Protein AF-A0A484BYY7-F1 (afdb_monomer)

Structure (mmCIF, N/CA/C/O backbone):
data_AF-A0A484BYY7-F1
#
_entry.id   AF-A0A484BYY7-F1
#
loop_
_atom_site.group_PDB
_atom_site.id
_atom_site.type_symbol
_atom_site.label_atom_id
_atom_site.label_alt_id
_atom_site.label_comp_id
_atom_site.label_asym_id
_atom_site.label_entity_id
_atom_site.label_seq_id
_atom_site.pdbx_PDB_ins_code
_atom_site.Cartn_x
_atom_site.Cartn_y
_atom_site.Cartn_z
_atom_site.occupancy
_atom_site.B_iso_or_equiv
_atom_site.auth_seq_id
_atom_site.auth_comp_id
_atom_site.auth_asym_id
_atom_site.auth_atom_id
_atom_site.pdbx_PDB_model_num
ATOM 1 N N . MET A 1 1 ? 16.686 -1.203 -4.852 1.00 58.53 1 MET A N 1
ATOM 2 C CA . MET A 1 1 ? 15.920 -0.619 -5.979 1.00 58.53 1 MET A CA 1
ATOM 3 C C . MET A 1 1 ? 16.381 -1.108 -7.340 1.00 58.53 1 MET A C 1
ATOM 5 O O . MET A 1 1 ? 15.515 -1.381 -8.146 1.00 58.53 1 MET A O 1
ATOM 9 N N . ARG A 1 2 ? 17.691 -1.183 -7.630 1.00 69.12 2 ARG A N 1
ATOM 10 C CA . ARG A 1 2 ? 18.194 -1.734 -8.899 1.00 69.12 2 ARG A CA 1
ATOM 11 C C . ARG A 1 2 ? 18.507 -3.221 -8.747 1.00 69.12 2 ARG A C 1
ATOM 13 O O . ARG A 1 2 ? 19.500 -3.555 -8.101 1.00 69.12 2 ARG A O 1
ATOM 20 N N . LEU A 1 3 ? 17.647 -4.061 -9.307 1.00 75.50 3 LEU A N 1
ATOM 21 C CA . LEU A 1 3 ? 17.801 -5.508 -9.419 1.00 75.50 3 LEU A CA 1
ATOM 22 C C . LEU A 1 3 ? 17.744 -5.896 -10.905 1.00 75.50 3 LEU A C 1
ATOM 24 O O . LEU A 1 3 ? 16.978 -5.272 -11.648 1.00 75.50 3 LEU A O 1
ATOM 28 N N . PRO A 1 4 ? 18.537 -6.887 -11.357 1.00 82.44 4 PRO A N 1
ATOM 29 C CA . PRO A 1 4 ? 18.335 -7.477 -12.678 1.00 82.44 4 PRO A CA 1
ATOM 30 C C . PRO A 1 4 ? 16.925 -8.067 -12.769 1.00 82.44 4 PRO A C 1
ATOM 32 O O . PRO A 1 4 ? 16.327 -8.391 -11.740 1.00 82.44 4 PRO A O 1
ATOM 35 N N . GLU A 1 5 ? 16.396 -8.204 -13.983 1.00 88.88 5 GLU A N 1
ATOM 36 C CA . GLU A 1 5 ? 15.103 -8.859 -14.186 1.00 88.88 5 GLU A CA 1
ATOM 37 C C . GLU A 1 5 ? 15.150 -10.262 -13.574 1.00 88.88 5 GLU A C 1
ATOM 39 O O . GLU A 1 5 ? 15.975 -11.094 -13.948 1.00 88.88 5 GLU A O 1
ATOM 44 N N . THR A 1 6 ? 14.323 -10.478 -12.557 1.00 92.25 6 THR A N 1
ATOM 45 C CA . THR A 1 6 ? 14.285 -11.710 -11.769 1.00 92.25 6 THR A CA 1
ATOM 46 C C . THR A 1 6 ? 12.837 -11.997 -11.409 1.00 92.25 6 THR A C 1
ATOM 48 O O . THR A 1 6 ? 12.036 -11.071 -11.245 1.00 92.25 6 THR A O 1
ATOM 51 N N . ARG A 1 7 ? 12.507 -13.280 -11.270 1.00 94.69 7 ARG A N 1
ATOM 52 C CA . ARG A 1 7 ? 11.180 -13.742 -10.866 1.00 94.69 7 ARG A CA 1
ATOM 53 C C . ARG A 1 7 ? 11.241 -14.485 -9.536 1.00 94.69 7 ARG A C 1
ATOM 55 O O . ARG A 1 7 ? 12.286 -15.038 -9.192 1.00 94.69 7 ARG A O 1
ATOM 62 N N . THR A 1 8 ? 10.145 -14.471 -8.785 1.00 95.69 8 THR A N 1
ATOM 63 C CA . THR A 1 8 ? 9.980 -15.326 -7.601 1.00 95.69 8 THR A CA 1
ATOM 64 C C . THR A 1 8 ? 9.765 -16.783 -8.005 1.00 95.69 8 THR A C 1
ATOM 66 O O . THR A 1 8 ? 9.601 -17.095 -9.185 1.00 95.69 8 THR A O 1
ATOM 69 N N . GLU A 1 9 ? 9.746 -17.682 -7.021 1.00 95.06 9 GLU A N 1
ATOM 70 C CA . GLU A 1 9 ? 9.436 -19.103 -7.233 1.00 95.06 9 GLU A CA 1
ATOM 71 C C . GLU A 1 9 ? 8.035 -19.305 -7.839 1.00 95.06 9 GLU A C 1
ATOM 73 O O . GLU A 1 9 ? 7.848 -20.196 -8.663 1.00 95.06 9 GLU A O 1
ATOM 78 N N . ASP A 1 10 ? 7.092 -18.409 -7.530 1.00 94.88 10 ASP A N 1
ATOM 79 C CA . ASP A 1 10 ? 5.739 -18.378 -8.105 1.00 94.88 10 ASP A CA 1
ATOM 80 C C . ASP A 1 10 ? 5.679 -17.768 -9.523 1.00 94.88 10 ASP A C 1
ATOM 82 O O . ASP A 1 10 ? 4.610 -17.655 -10.119 1.00 94.88 10 ASP A O 1
ATOM 86 N N . GLY A 1 11 ? 6.819 -17.348 -10.083 1.00 95.38 11 GLY A N 1
ATOM 87 C CA . GLY A 1 11 ? 6.922 -16.837 -11.453 1.00 95.38 11 GLY A CA 1
ATOM 88 C C . GLY A 1 11 ? 6.577 -15.356 -11.640 1.00 95.38 11 GLY A C 1
ATOM 89 O O . GLY A 1 11 ? 6.532 -14.896 -12.784 1.00 95.38 11 GLY A O 1
ATOM 90 N N . PHE A 1 12 ? 6.378 -14.598 -10.558 1.00 96.94 12 PHE A N 1
ATOM 91 C CA . PHE A 1 12 ? 6.058 -13.168 -10.606 1.00 96.94 12 PHE A CA 1
ATOM 92 C C . PHE A 1 12 ? 7.306 -12.282 -10.656 1.00 96.94 12 PHE A C 1
ATOM 94 O O . PHE A 1 12 ? 8.347 -12.652 -10.111 1.00 96.94 12 PHE A O 1
ATOM 101 N N . GLU A 1 13 ? 7.206 -11.088 -11.252 1.00 96.94 13 GLU A N 1
ATOM 102 C CA . GLU A 1 13 ? 8.275 -10.081 -11.164 1.00 96.94 13 GLU A CA 1
ATOM 103 C C . GLU A 1 13 ? 8.605 -9.774 -9.701 1.00 96.94 13 GLU A C 1
ATOM 105 O O . GLU A 1 13 ? 7.720 -9.601 -8.860 1.00 96.94 13 GLU A O 1
ATOM 110 N N . PHE A 1 14 ? 9.900 -9.725 -9.393 1.00 95.75 14 PHE A N 1
ATOM 111 C CA . PHE A 1 14 ? 10.380 -9.730 -8.018 1.00 95.75 14 PHE A CA 1
ATOM 112 C C . PHE A 1 14 ? 9.853 -8.569 -7.159 1.00 95.75 14 PHE A C 1
ATOM 114 O O . PHE A 1 14 ? 9.422 -8.808 -6.030 1.00 95.75 14 PHE A O 1
ATOM 121 N N . HIS A 1 15 ? 9.863 -7.318 -7.637 1.00 95.25 15 HIS A N 1
ATOM 122 C CA . HIS A 1 15 ? 9.356 -6.188 -6.848 1.00 95.25 15 HIS A CA 1
ATOM 123 C C . HIS A 1 15 ? 7.839 -6.232 -6.677 1.00 95.25 15 HIS A C 1
ATOM 125 O O . HIS A 1 15 ? 7.355 -5.958 -5.577 1.00 95.25 15 HIS A O 1
ATOM 131 N N . PHE A 1 16 ? 7.097 -6.563 -7.730 1.00 96.69 16 PHE A N 1
ATOM 132 C CA . PHE A 1 16 ? 5.649 -6.721 -7.698 1.00 96.69 16 PHE A CA 1
ATOM 133 C C . PHE A 1 16 ? 5.247 -7.793 -6.682 1.00 96.69 16 PHE A C 1
ATOM 135 O O . PHE A 1 16 ? 4.438 -7.527 -5.793 1.00 96.69 16 PHE A O 1
ATOM 142 N N . ALA A 1 17 ? 5.889 -8.957 -6.727 1.00 97.00 17 ALA A N 1
ATOM 143 C CA . ALA A 1 17 ? 5.633 -10.044 -5.793 1.00 97.00 17 ALA A CA 1
ATOM 144 C C . ALA A 1 17 ? 6.002 -9.673 -4.350 1.00 97.00 17 ALA A C 1
ATOM 146 O O . ALA A 1 17 ? 5.170 -9.755 -3.444 1.00 97.00 17 ALA A O 1
ATOM 147 N N . LEU A 1 18 ? 7.243 -9.223 -4.138 1.00 95.56 18 LEU A N 1
ATOM 148 C CA . LEU A 1 18 ? 7.795 -8.979 -2.807 1.00 95.56 18 LEU A CA 1
ATOM 149 C C . LEU A 1 18 ? 7.130 -7.787 -2.114 1.00 95.56 18 LEU A C 1
ATOM 151 O O . LEU A 1 18 ? 6.755 -7.866 -0.943 1.00 95.56 18 LEU A O 1
ATOM 155 N N . ASN A 1 19 ? 7.007 -6.658 -2.814 1.00 96.00 19 ASN A N 1
ATOM 156 C CA . ASN A 1 19 ? 6.529 -5.425 -2.195 1.00 96.00 19 ASN A CA 1
ATOM 157 C C . ASN A 1 19 ? 5.007 -5.350 -2.154 1.00 96.00 19 ASN A C 1
ATOM 159 O O . ASN A 1 19 ? 4.488 -4.682 -1.267 1.00 96.00 19 ASN A O 1
ATOM 163 N N . TYR A 1 20 ? 4.309 -5.977 -3.102 1.00 98.06 20 TYR A N 1
ATOM 164 C CA . TYR A 1 20 ? 2.869 -5.813 -3.250 1.00 98.06 20 TYR A CA 1
ATOM 165 C C . TYR A 1 20 ? 2.104 -7.128 -3.082 1.00 98.06 20 TYR A C 1
ATOM 167 O O . TYR A 1 20 ? 1.378 -7.261 -2.100 1.00 98.06 20 TYR A O 1
ATOM 175 N N . LEU A 1 21 ? 2.277 -8.107 -3.973 1.00 97.81 21 LEU A N 1
ATOM 176 C CA . LEU A 1 21 ? 1.390 -9.276 -4.039 1.00 97.81 21 LEU A CA 1
ATOM 177 C C . LEU A 1 21 ? 1.437 -10.136 -2.764 1.00 97.81 21 LEU A C 1
ATOM 179 O O . LEU A 1 21 ? 0.401 -10.557 -2.252 1.00 97.81 21 LEU A O 1
ATOM 183 N N . GLY A 1 22 ? 2.626 -10.319 -2.183 1.00 97.75 22 GLY A N 1
ATOM 184 C CA . GLY A 1 22 ? 2.776 -11.006 -0.899 1.00 97.75 22 GLY A CA 1
ATOM 185 C C . GLY A 1 22 ? 2.111 -10.259 0.264 1.00 97.75 22 GLY A C 1
ATOM 186 O O . GLY A 1 22 ? 1.505 -10.881 1.133 1.00 97.75 22 GLY A O 1
ATOM 187 N N . HIS A 1 23 ? 2.161 -8.922 0.264 1.00 97.94 23 HIS A N 1
ATOM 188 C CA . HIS A 1 23 ? 1.514 -8.095 1.290 1.00 97.94 23 HIS A CA 1
ATOM 189 C C . HIS A 1 23 ? -0.008 -8.060 1.121 1.00 97.94 23 HIS A C 1
ATOM 191 O O . HIS A 1 23 ? -0.730 -8.081 2.121 1.00 97.94 23 HIS A O 1
ATOM 197 N N . PHE A 1 24 ? -0.487 -8.046 -0.125 1.00 98.44 24 PHE A N 1
ATOM 198 C CA . PHE A 1 24 ? -1.895 -8.209 -0.465 1.00 98.44 24 PHE A CA 1
ATOM 199 C C . PHE A 1 24 ? -2.427 -9.523 0.113 1.00 98.44 24 PHE A C 1
ATOM 201 O O . PHE A 1 24 ? -3.330 -9.497 0.947 1.00 98.44 24 PHE A O 1
ATOM 208 N N . LEU A 1 25 ? -1.803 -10.656 -0.235 1.00 98.19 25 LEU A N 1
ATOM 209 C CA . LEU A 1 25 ? -2.220 -11.973 0.249 1.00 98.19 25 LEU A CA 1
ATOM 210 C C . LEU A 1 25 ? -2.159 -12.063 1.779 1.00 98.19 25 LEU A C 1
ATOM 212 O O . LEU A 1 25 ? -3.135 -12.470 2.407 1.00 98.19 25 LEU A O 1
ATOM 216 N N . LEU A 1 26 ? -1.049 -11.638 2.392 1.00 98.38 26 LEU A N 1
ATOM 217 C CA . LEU A 1 26 ? -0.893 -11.642 3.849 1.00 98.38 26 LEU A CA 1
ATOM 218 C C . LEU A 1 26 ? -2.003 -10.844 4.545 1.00 98.38 26 LEU A C 1
ATOM 220 O O . LEU A 1 26 ? -2.590 -11.317 5.518 1.00 98.38 26 LEU A O 1
ATOM 224 N N . THR A 1 27 ? -2.300 -9.642 4.050 1.00 98.12 27 THR A N 1
ATOM 225 C CA . THR A 1 27 ? -3.342 -8.787 4.631 1.00 98.12 27 THR A CA 1
ATOM 226 C C . THR A 1 27 ? -4.717 -9.425 4.477 1.00 98.12 27 THR A C 1
ATOM 228 O O . THR A 1 27 ? -5.469 -9.459 5.450 1.00 98.12 27 THR A O 1
ATOM 231 N N . SER A 1 28 ? -5.025 -9.978 3.302 1.00 97.56 28 SER A N 1
ATOM 232 C CA . SER A 1 28 ? -6.291 -10.667 3.038 1.00 97.56 28 SER A CA 1
ATOM 233 C C . SER A 1 28 ? -6.493 -11.869 3.967 1.00 97.56 28 SER A C 1
ATOM 235 O O . SER A 1 28 ? -7.559 -12.001 4.565 1.00 97.56 28 SER A O 1
ATOM 237 N N . LEU A 1 29 ? -5.457 -12.686 4.190 1.00 98.00 29 LEU A N 1
ATOM 238 C CA . LEU A 1 29 ? -5.514 -13.835 5.108 1.00 98.00 29 LEU A CA 1
ATOM 239 C C . LEU A 1 29 ? -5.680 -13.429 6.582 1.00 98.00 29 LEU A C 1
ATOM 241 O O . LEU A 1 29 ? -6.264 -14.167 7.375 1.00 98.00 29 LEU A O 1
ATOM 245 N N . LEU A 1 30 ? -5.172 -12.257 6.972 1.00 98.12 30 LEU A N 1
ATOM 246 C CA . LEU A 1 30 ? -5.284 -11.739 8.340 1.00 98.12 30 LEU A CA 1
ATOM 247 C C . LEU A 1 30 ? -6.545 -10.896 8.570 1.00 98.12 30 LEU A C 1
ATOM 249 O O . LEU A 1 30 ? -6.837 -10.541 9.718 1.00 98.12 30 LEU A O 1
ATOM 253 N N . LEU A 1 31 ? -7.301 -10.581 7.517 1.00 97.19 31 LEU A N 1
ATOM 254 C CA . LEU A 1 31 ? -8.345 -9.564 7.553 1.00 97.19 31 LEU A CA 1
ATOM 255 C C . LEU A 1 31 ? -9.446 -9.883 8.572 1.00 97.19 31 LEU A C 1
ATOM 257 O O . LEU A 1 31 ? -9.820 -9.021 9.366 1.00 97.19 31 LEU A O 1
ATOM 261 N N . ASP A 1 32 ? -9.904 -11.132 8.636 1.00 96.94 32 ASP A N 1
ATOM 262 C CA . ASP A 1 32 ? -10.932 -11.551 9.599 1.00 96.94 32 ASP A CA 1
ATOM 263 C C . ASP A 1 32 ? -10.438 -11.527 11.048 1.00 96.94 32 ASP A C 1
ATOM 265 O O . ASP A 1 32 ? -11.201 -11.283 11.987 1.00 96.94 32 ASP A O 1
ATOM 269 N N . THR A 1 33 ? -9.144 -11.746 11.263 1.00 98.19 33 THR A N 1
ATOM 270 C CA . THR A 1 33 ? -8.530 -11.600 12.586 1.00 98.19 33 THR A CA 1
ATOM 271 C C . THR A 1 33 ? -8.437 -10.128 12.981 1.00 98.19 33 THR A C 1
ATOM 273 O O . THR A 1 33 ? -8.765 -9.784 14.119 1.00 98.19 33 THR A O 1
ATOM 276 N N . LEU A 1 34 ? -8.075 -9.240 12.049 1.00 98.00 34 LEU A N 1
ATOM 277 C CA . LEU A 1 34 ? -8.040 -7.792 12.279 1.00 98.00 34 LEU A CA 1
ATOM 278 C C . LEU A 1 34 ? -9.436 -7.234 12.579 1.00 98.00 34 LEU A C 1
ATOM 280 O O . LEU A 1 34 ? -9.580 -6.477 13.542 1.00 98.00 34 LEU A O 1
ATOM 284 N N . LYS A 1 35 ? -10.458 -7.657 11.822 1.00 97.25 35 LYS A N 1
ATOM 285 C CA . LYS A 1 35 ? -11.868 -7.287 12.032 1.00 97.25 35 LYS A CA 1
ATOM 286 C C . LYS A 1 35 ? -12.370 -7.696 13.417 1.00 97.25 35 LYS A C 1
ATOM 288 O O . LYS A 1 35 ? -12.996 -6.889 14.091 1.00 97.25 35 LYS A O 1
ATOM 293 N N . ARG A 1 36 ? -12.058 -8.921 13.866 1.00 97.31 36 ARG A N 1
ATOM 294 C CA . ARG A 1 36 ? -12.433 -9.423 15.205 1.00 97.31 36 ARG A CA 1
ATOM 295 C C . ARG A 1 36 ? -11.660 -8.760 16.347 1.00 97.31 36 ARG A C 1
ATOM 297 O O . ARG A 1 36 ? -12.176 -8.672 17.457 1.00 97.31 36 ARG A O 1
ATOM 304 N N . SER A 1 37 ? -10.423 -8.338 16.093 1.00 97.06 37 SER A N 1
ATOM 305 C CA . SER A 1 37 ? -9.559 -7.717 17.109 1.00 97.06 37 SER A CA 1
ATOM 306 C C . SER A 1 37 ? -9.864 -6.233 17.315 1.00 97.06 37 SER A C 1
ATOM 308 O O . SER A 1 37 ? -9.691 -5.707 18.421 1.00 97.06 37 SER A O 1
ATOM 310 N N . GLY A 1 38 ? -10.305 -5.561 16.250 1.00 95.69 38 GLY A N 1
ATOM 311 C CA . GLY A 1 38 ? -10.677 -4.157 16.270 1.00 95.69 38 GLY A CA 1
ATOM 312 C C . GLY A 1 38 ? -12.001 -3.943 16.996 1.00 95.69 38 GLY A C 1
ATOM 313 O O . GLY A 1 38 ? -12.889 -4.794 16.997 1.00 95.69 38 GLY A O 1
ATOM 314 N N . ARG A 1 39 ? -12.151 -2.776 17.614 1.00 94.62 39 ARG A N 1
ATOM 315 C CA . ARG A 1 39 ? -13.419 -2.326 18.201 1.00 94.62 39 ARG A CA 1
ATOM 316 C C . ARG A 1 39 ? -13.530 -0.813 18.095 1.00 94.62 39 ARG A C 1
ATOM 318 O O . ARG A 1 39 ? -12.529 -0.138 17.883 1.00 94.62 39 ARG A O 1
ATOM 325 N N . GLN A 1 40 ? -14.734 -0.279 18.271 1.00 85.12 40 GLN A N 1
ATOM 326 C CA . GLN A 1 40 ? -14.948 1.169 18.261 1.00 85.12 40 GLN A CA 1
ATOM 327 C C . GLN A 1 40 ? -14.023 1.869 19.273 1.00 85.12 40 GLN A C 1
ATOM 329 O O . GLN A 1 40 ? -13.891 1.423 20.415 1.00 85.12 40 GLN A O 1
ATOM 334 N N . GLY A 1 41 ? -13.337 2.922 18.823 1.00 89.19 41 GLY A N 1
ATOM 335 C CA . GLY A 1 41 ? -12.321 3.648 19.598 1.00 89.19 41 GLY A CA 1
ATOM 336 C C . GLY A 1 41 ? -10.985 2.916 19.797 1.00 89.19 41 GLY A C 1
ATOM 337 O O . GLY A 1 41 ? -10.122 3.426 20.511 1.00 89.19 41 GLY A O 1
ATOM 338 N N . ARG A 1 42 ? -10.812 1.718 19.220 1.00 94.25 42 ARG A N 1
ATOM 339 C CA . ARG A 1 42 ? -9.542 0.977 19.178 1.00 94.25 42 ARG A CA 1
ATOM 340 C C . ARG A 1 42 ? -9.513 0.026 17.976 1.00 94.25 42 ARG A C 1
ATOM 342 O O . ARG A 1 42 ? -9.588 -1.199 18.130 1.00 94.25 42 ARG A O 1
ATOM 349 N N . CYS A 1 43 ? -9.462 0.610 16.790 1.00 96.12 43 CYS A N 1
ATOM 350 C CA . CYS A 1 43 ? -9.386 -0.060 15.508 1.00 96.12 43 CYS A CA 1
ATOM 351 C C . CYS A 1 43 ? -8.066 -0.820 15.355 1.00 96.12 43 CYS A C 1
ATOM 353 O O . CYS A 1 43 ? -7.002 -0.369 15.788 1.00 96.12 43 CYS A O 1
ATOM 355 N N . SER A 1 44 ? -8.131 -1.963 14.676 1.00 97.88 44 SER A N 1
ATOM 356 C CA . SER A 1 44 ? -6.925 -2.589 14.128 1.00 97.88 44 SER A CA 1
ATOM 357 C C . SER A 1 44 ? -6.404 -1.728 12.973 1.00 97.88 44 SER A C 1
ATOM 359 O O . SER A 1 44 ? -7.195 -1.095 12.277 1.00 97.88 44 SER A O 1
ATOM 361 N N . ARG A 1 45 ? -5.089 -1.696 12.742 1.00 97.56 45 ARG A N 1
ATOM 362 C CA . ARG A 1 45 ? -4.490 -0.828 11.717 1.00 97.56 45 ARG A CA 1
ATOM 363 C C . ARG A 1 45 ? -3.592 -1.621 10.780 1.00 97.56 45 ARG A C 1
ATOM 365 O O . ARG A 1 45 ? -2.659 -2.284 11.228 1.00 97.56 45 ARG A O 1
ATOM 372 N N . VAL A 1 4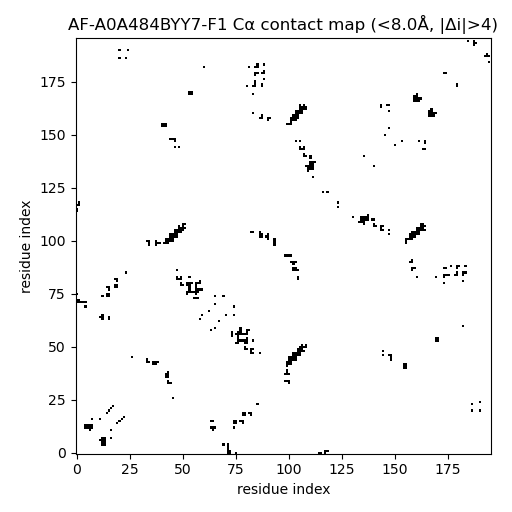6 ? -3.859 -1.517 9.484 1.00 98.25 46 VAL A N 1
ATOM 373 C CA . VAL A 1 46 ? -2.978 -1.966 8.405 1.00 98.25 46 VAL A CA 1
ATOM 3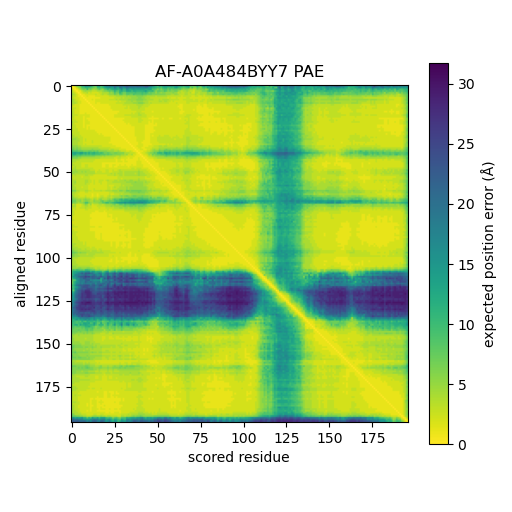74 C C . VAL A 1 46 ? -2.142 -0.769 7.965 1.00 98.25 46 VAL A C 1
ATOM 376 O O . VAL A 1 46 ? -2.675 0.258 7.545 1.00 98.25 46 VAL A O 1
ATOM 379 N N . VAL A 1 47 ? -0.822 -0.891 8.079 1.00 97.69 47 VAL A N 1
ATOM 380 C CA . VAL A 1 47 ? 0.125 0.173 7.731 1.00 97.69 47 VAL A CA 1
ATOM 381 C C . VAL A 1 47 ? 1.039 -0.330 6.621 1.00 97.69 47 VAL A C 1
ATOM 383 O O . VAL A 1 47 ? 1.954 -1.114 6.867 1.00 97.69 47 VAL A O 1
ATOM 386 N N . ASN A 1 48 ? 0.797 0.132 5.396 1.00 97.56 48 ASN A N 1
ATOM 387 C CA . ASN A 1 48 ? 1.550 -0.285 4.218 1.00 97.56 48 ASN A CA 1
ATOM 388 C C . ASN A 1 48 ? 2.727 0.656 3.954 1.00 97.56 48 ASN A C 1
ATOM 390 O O . ASN A 1 48 ? 2.551 1.856 3.748 1.00 97.56 48 ASN A O 1
ATOM 394 N N . MET A 1 49 ? 3.941 0.107 3.907 1.00 94.38 49 MET A N 1
ATOM 395 C CA . MET A 1 49 ? 5.162 0.882 3.664 1.00 94.38 49 MET A CA 1
ATOM 396 C C . MET A 1 49 ? 5.383 1.130 2.163 1.00 94.38 49 MET A C 1
ATOM 398 O O . MET A 1 49 ? 5.969 0.313 1.438 1.00 94.38 49 MET A O 1
ATOM 402 N N . SER A 1 50 ? 4.933 2.293 1.701 1.00 93.19 50 SER A N 1
ATOM 403 C CA . SER A 1 50 ? 5.150 2.796 0.346 1.00 93.19 50 SER A CA 1
ATOM 404 C C . SER A 1 50 ? 6.437 3.648 0.254 1.00 93.19 50 SER A C 1
ATOM 406 O O . SER A 1 50 ? 7.389 3.453 1.012 1.00 93.19 50 SER A O 1
ATOM 408 N N . SER A 1 51 ? 6.533 4.513 -0.755 1.00 90.94 51 SER A N 1
ATOM 409 C CA . SER A 1 51 ? 7.670 5.387 -1.051 1.00 90.94 51 SER A CA 1
ATOM 410 C C . SER A 1 51 ? 7.246 6.475 -2.039 1.00 90.94 51 SER A C 1
ATOM 412 O O . SER A 1 51 ? 6.409 6.223 -2.901 1.00 90.94 51 SER A O 1
ATOM 414 N N . ALA A 1 52 ? 7.903 7.637 -2.023 1.00 89.38 52 ALA A N 1
ATOM 415 C CA . ALA A 1 52 ? 7.738 8.699 -3.020 1.00 89.38 52 ALA A CA 1
ATOM 416 C C . ALA A 1 52 ? 7.956 8.241 -4.478 1.00 89.38 52 ALA A C 1
ATOM 418 O O . ALA A 1 52 ? 7.538 8.917 -5.409 1.00 89.38 52 ALA A O 1
ATOM 419 N N . THR A 1 53 ? 8.563 7.076 -4.704 1.00 89.81 53 THR A N 1
ATOM 420 C CA . THR A 1 53 ? 8.626 6.464 -6.042 1.00 89.81 53 THR A CA 1
ATOM 421 C C . THR A 1 53 ? 7.250 6.144 -6.635 1.00 89.81 53 THR A C 1
ATOM 423 O O . THR A 1 53 ? 7.137 6.112 -7.855 1.00 89.81 53 THR A O 1
ATOM 426 N N . HIS A 1 54 ? 6.199 6.002 -5.815 1.00 95.12 54 HIS A N 1
ATOM 427 C CA . HIS A 1 54 ? 4.833 5.800 -6.306 1.00 95.12 54 HIS A CA 1
ATOM 428 C C . HIS A 1 54 ? 4.328 6.965 -7.177 1.00 95.12 54 HIS A C 1
ATOM 430 O O . HIS A 1 54 ? 3.520 6.731 -8.067 1.00 95.12 54 HIS A O 1
ATOM 436 N N . TYR A 1 55 ? 4.832 8.196 -6.979 1.00 92.81 55 TYR A N 1
ATOM 437 C CA . TYR A 1 55 ? 4.467 9.354 -7.810 1.00 92.81 55 TYR A CA 1
ATOM 438 C C . TYR A 1 55 ? 4.874 9.197 -9.280 1.00 92.81 55 TYR A C 1
ATOM 440 O O . TYR A 1 55 ? 4.275 9.827 -10.142 1.00 92.81 55 TYR A O 1
ATOM 448 N N . ALA A 1 56 ? 5.885 8.372 -9.562 1.00 92.56 56 ALA A N 1
ATOM 449 C CA . ALA A 1 56 ? 6.335 8.049 -10.915 1.00 92.56 56 ALA A CA 1
ATOM 450 C C . ALA A 1 56 ? 5.916 6.632 -11.348 1.00 92.56 56 ALA A C 1
ATOM 452 O O . ALA A 1 56 ? 6.378 6.143 -12.378 1.00 92.56 56 ALA A O 1
ATOM 453 N N . GLY A 1 57 ? 5.110 5.944 -10.534 1.00 93.56 57 GLY A N 1
ATOM 454 C CA . GLY A 1 57 ? 4.625 4.608 -10.839 1.00 93.56 57 GLY A CA 1
ATOM 455 C C . GLY A 1 57 ? 3.558 4.647 -11.923 1.00 93.56 57 GLY A C 1
ATOM 456 O O . GLY A 1 57 ? 2.746 5.565 -11.982 1.00 93.56 57 GLY A O 1
ATOM 457 N N . VAL A 1 58 ? 3.546 3.610 -12.748 1.00 95.25 58 VAL A N 1
ATOM 458 C CA . VAL A 1 58 ? 2.455 3.300 -13.669 1.00 95.25 58 VAL A CA 1
ATOM 459 C C . VAL A 1 58 ? 2.108 1.841 -13.420 1.00 95.25 58 VAL A C 1
ATOM 461 O O . VAL A 1 58 ? 3.015 1.025 -13.280 1.00 95.25 58 VAL A O 1
ATOM 464 N N . VAL A 1 59 ? 0.820 1.527 -13.289 1.00 95.75 59 VAL A N 1
ATOM 465 C CA . VAL A 1 59 ? 0.357 0.140 -13.188 1.00 95.75 59 VAL A CA 1
ATOM 466 C C . VAL A 1 59 ? -0.049 -0.314 -14.579 1.00 95.75 59 VAL A C 1
ATOM 468 O O . VAL A 1 59 ? -1.050 0.145 -15.122 1.00 95.75 59 VAL A O 1
ATOM 471 N N . HIS A 1 60 ? 0.748 -1.200 -15.164 1.00 94.69 60 HIS A N 1
ATOM 472 C CA . HIS A 1 60 ? 0.432 -1.817 -16.445 1.00 94.69 60 HIS A CA 1
ATOM 473 C C . HIS A 1 60 ? -0.476 -3.028 -16.209 1.00 94.69 60 HIS A C 1
ATOM 475 O O . HIS A 1 60 ? 0.019 -4.129 -15.991 1.00 94.69 60 HIS A O 1
ATOM 481 N N . MET A 1 61 ? -1.799 -2.828 -16.220 1.00 95.25 61 MET A N 1
ATOM 482 C CA . MET A 1 61 ? -2.772 -3.894 -15.916 1.00 95.25 61 MET A CA 1
ATOM 483 C C . MET A 1 61 ? -2.640 -5.120 -16.831 1.00 95.25 61 MET A C 1
ATOM 485 O O . MET A 1 61 ? -2.756 -6.251 -16.359 1.00 95.25 61 MET A O 1
ATOM 489 N N . ASP A 1 62 ? -2.281 -4.909 -18.098 1.00 93.19 62 ASP A N 1
ATOM 490 C CA . ASP A 1 62 ? -2.038 -5.987 -19.066 1.00 93.19 62 ASP A CA 1
ATOM 491 C C . ASP A 1 62 ? -0.674 -6.688 -18.893 1.00 93.19 62 ASP A C 1
ATOM 493 O O . ASP A 1 62 ? -0.434 -7.736 -19.491 1.00 93.19 62 ASP A O 1
ATOM 497 N N . ASP A 1 63 ? 0.242 -6.128 -18.092 1.00 93.44 63 ASP A N 1
ATOM 498 C CA . ASP A 1 63 ? 1.593 -6.665 -17.877 1.00 93.44 63 ASP A CA 1
ATOM 499 C C . ASP A 1 63 ? 2.142 -6.317 -16.482 1.00 93.44 63 ASP A C 1
ATOM 501 O O . ASP A 1 63 ? 3.196 -5.693 -16.319 1.00 93.44 63 ASP A O 1
ATOM 505 N N . LEU A 1 64 ? 1.440 -6.762 -15.436 1.00 94.00 64 LEU A N 1
ATOM 506 C CA . LEU A 1 64 ? 1.867 -6.559 -14.044 1.00 94.00 64 LEU A CA 1
ATOM 507 C C . LEU A 1 64 ? 3.243 -7.185 -13.745 1.00 94.00 64 LEU A C 1
ATOM 509 O O . LEU A 1 64 ? 3.942 -6.739 -12.835 1.00 94.00 64 LEU A O 1
ATOM 513 N N . ASN A 1 65 ? 3.661 -8.169 -14.547 1.00 92.81 65 ASN A N 1
ATOM 514 C CA . ASN A 1 65 ? 4.962 -8.831 -14.454 1.00 92.81 65 ASN A CA 1
ATOM 515 C C . ASN A 1 65 ? 6.087 -8.129 -15.233 1.00 92.81 65 ASN A C 1
ATOM 517 O O . ASN A 1 65 ? 7.205 -8.638 -15.252 1.00 92.81 65 ASN A O 1
ATOM 521 N N . SER A 1 66 ? 5.837 -6.967 -15.852 1.00 89.12 66 SER A N 1
ATOM 522 C CA . SER A 1 66 ? 6.851 -6.211 -16.612 1.00 89.12 66 SER A CA 1
ATOM 523 C C . SER A 1 66 ? 7.595 -7.054 -17.663 1.00 89.12 66 SER A C 1
ATOM 525 O O . SER A 1 66 ? 8.793 -6.870 -17.881 1.00 89.12 66 SER A O 1
ATOM 527 N N . SER A 1 67 ? 6.890 -7.986 -18.304 1.00 86.00 67 SER A N 1
ATOM 528 C CA . SER A 1 67 ? 7.439 -8.996 -19.215 1.00 86.00 67 SER A CA 1
ATOM 529 C C . SER A 1 67 ? 7.905 -8.411 -20.550 1.00 86.00 67 SER A C 1
ATOM 531 O O . SER A 1 67 ? 8.758 -9.000 -21.208 1.00 86.00 67 SER A O 1
ATOM 533 N N . ASN A 1 68 ? 7.337 -7.279 -20.978 1.00 81.94 68 ASN A N 1
ATOM 534 C CA . ASN A 1 68 ? 7.647 -6.691 -22.283 1.00 81.94 68 ASN A CA 1
ATOM 535 C C . ASN A 1 68 ? 8.899 -5.802 -22.263 1.00 81.94 68 ASN A C 1
ATOM 537 O O . ASN A 1 68 ? 9.706 -5.837 -23.190 1.00 81.94 68 ASN A O 1
ATOM 541 N N . CYS A 1 69 ? 9.042 -4.958 -21.237 1.00 82.38 69 CYS A N 1
ATOM 542 C CA . CYS A 1 69 ? 10.105 -3.954 -21.130 1.00 82.38 69 CYS A CA 1
ATOM 543 C C . CYS A 1 69 ? 10.465 -3.716 -19.658 1.00 82.38 69 CYS A C 1
ATOM 545 O O . CYS A 1 69 ? 9.987 -2.767 -19.032 1.00 82.38 69 CYS A O 1
ATOM 547 N N . TYR A 1 70 ? 11.328 -4.565 -19.097 1.00 88.06 70 TYR A N 1
ATOM 548 C CA . TYR A 1 70 ? 11.721 -4.436 -17.699 1.00 88.06 70 TYR A CA 1
ATOM 549 C C . TYR A 1 70 ? 12.578 -3.186 -17.451 1.00 88.06 70 TYR A C 1
ATOM 551 O O . TYR A 1 70 ? 13.679 -3.011 -17.979 1.00 88.06 70 TYR A O 1
ATOM 559 N N . SER A 1 71 ? 12.092 -2.333 -16.554 1.00 91.00 71 SER A N 1
ATOM 560 C CA . SER A 1 71 ? 12.865 -1.270 -15.924 1.00 91.00 71 SER A CA 1
ATOM 561 C C . SER A 1 71 ? 12.823 -1.489 -14.426 1.00 91.00 71 SER A C 1
ATOM 563 O O . SER A 1 71 ? 11.774 -1.346 -13.812 1.00 91.00 71 SER A O 1
ATOM 565 N N . SER A 1 72 ? 13.965 -1.774 -13.803 1.00 89.44 72 SER A N 1
ATOM 566 C CA . SER A 1 72 ? 14.001 -2.051 -12.364 1.00 89.44 72 SER A CA 1
ATOM 567 C C . SER A 1 72 ? 13.442 -0.915 -11.500 1.00 89.44 72 SER A C 1
ATOM 569 O O . SER A 1 72 ? 12.860 -1.177 -10.451 1.00 89.44 72 SER A O 1
ATOM 571 N N . LEU A 1 73 ? 13.628 0.345 -11.913 1.00 89.06 73 LEU A N 1
ATOM 572 C CA . LEU A 1 73 ? 13.038 1.481 -11.203 1.00 89.06 73 LEU A CA 1
ATOM 573 C C . LEU A 1 73 ? 11.536 1.596 -11.491 1.00 89.06 73 LEU A C 1
ATOM 575 O O . LEU A 1 73 ? 10.786 1.926 -10.578 1.00 89.06 73 LEU A O 1
ATOM 579 N N . GLY A 1 74 ? 11.114 1.290 -12.722 1.00 92.44 74 GLY A N 1
ATOM 580 C CA . GLY A 1 74 ? 9.705 1.233 -13.116 1.00 92.44 74 GLY A CA 1
ATOM 581 C C . GLY A 1 74 ? 8.938 0.152 -12.357 1.00 92.44 74 GLY A C 1
ATOM 582 O O . GLY A 1 74 ? 7.942 0.465 -11.722 1.00 92.44 74 GLY A O 1
ATOM 583 N N . ALA A 1 75 ? 9.455 -1.077 -12.306 1.00 94.44 75 ALA A N 1
ATOM 584 C CA . ALA A 1 75 ? 8.876 -2.192 -11.555 1.00 94.44 75 ALA A CA 1
ATOM 585 C C . ALA A 1 75 ? 8.775 -1.885 -10.050 1.00 94.44 75 ALA A C 1
ATOM 587 O O . ALA A 1 75 ? 7.737 -2.093 -9.418 1.00 94.44 75 ALA A O 1
ATOM 588 N N . TYR A 1 76 ? 9.823 -1.284 -9.471 1.00 93.81 76 TYR A N 1
ATOM 589 C CA . TYR A 1 76 ? 9.768 -0.811 -8.090 1.00 93.81 76 TYR A CA 1
ATOM 590 C C . TYR A 1 76 ? 8.686 0.265 -7.897 1.00 93.81 76 TYR A C 1
ATOM 592 O O . TYR A 1 76 ? 7.868 0.137 -6.986 1.00 93.81 76 TYR A O 1
ATOM 600 N N . ALA A 1 77 ? 8.638 1.290 -8.755 1.00 94.81 77 ALA A N 1
ATOM 601 C CA . ALA A 1 77 ? 7.638 2.357 -8.692 1.00 94.81 77 ALA A CA 1
ATOM 602 C C . ALA A 1 77 ? 6.202 1.827 -8.873 1.00 94.81 77 ALA A C 1
ATOM 604 O O . ALA A 1 77 ? 5.326 2.200 -8.093 1.00 94.81 77 ALA A O 1
ATOM 605 N N . GLN A 1 78 ? 5.983 0.900 -9.813 1.00 96.94 78 GLN A N 1
ATOM 606 C CA . GLN A 1 78 ? 4.725 0.172 -10.005 1.00 96.94 78 GLN A CA 1
ATOM 607 C C . GLN A 1 78 ? 4.315 -0.541 -8.716 1.00 96.94 78 GLN A C 1
ATOM 609 O O . GLN A 1 78 ? 3.199 -0.348 -8.244 1.00 96.94 78 GLN A O 1
ATOM 614 N N . SER A 1 79 ? 5.227 -1.288 -8.082 1.00 97.38 79 SER A N 1
ATOM 615 C CA . SER A 1 79 ? 4.925 -1.992 -6.827 1.00 97.38 79 SER A CA 1
ATOM 616 C C . SER A 1 79 ? 4.548 -1.039 -5.680 1.00 97.38 79 SER A C 1
ATOM 618 O O . SER A 1 79 ? 3.698 -1.358 -4.847 1.00 97.38 79 SER A O 1
ATOM 620 N N . LYS A 1 80 ? 5.145 0.162 -5.639 1.00 97.31 80 LYS A N 1
ATOM 621 C CA . LYS A 1 80 ? 4.843 1.181 -4.624 1.00 97.31 80 LYS A CA 1
ATOM 622 C C . LYS A 1 80 ? 3.539 1.922 -4.898 1.00 97.31 80 LYS A C 1
ATOM 624 O O . LYS A 1 80 ? 2.847 2.241 -3.934 1.00 97.31 80 LYS A O 1
ATOM 629 N N . LEU A 1 81 ? 3.175 2.136 -6.162 1.00 98.25 81 LEU A N 1
ATOM 630 C CA . LEU A 1 81 ? 1.853 2.637 -6.544 1.00 98.25 81 LEU A CA 1
ATOM 631 C C . LEU A 1 81 ? 0.756 1.600 -6.271 1.00 98.25 81 LEU A C 1
ATOM 633 O O . LEU A 1 81 ? -0.252 1.945 -5.658 1.00 98.25 81 LEU A O 1
ATOM 637 N N . ALA A 1 82 ? 0.987 0.332 -6.618 1.00 98.38 82 ALA A N 1
ATOM 638 C CA . ALA A 1 82 ? 0.068 -0.773 -6.347 1.00 98.38 82 ALA A CA 1
ATOM 639 C C . ALA A 1 82 ? -0.277 -0.886 -4.851 1.00 98.38 82 ALA A C 1
ATOM 641 O O . ALA A 1 82 ? -1.442 -1.042 -4.495 1.00 98.38 82 ALA A O 1
ATOM 642 N N . LEU A 1 83 ? 0.708 -0.704 -3.959 1.00 97.94 83 LEU A N 1
ATOM 643 C CA . LEU A 1 83 ? 0.467 -0.631 -2.512 1.00 97.94 83 LEU A CA 1
ATOM 644 C C . LEU A 1 83 ? -0.468 0.519 -2.105 1.00 97.94 83 LEU A C 1
ATOM 646 O O . LEU A 1 83 ? -1.292 0.332 -1.210 1.00 97.94 83 LEU A O 1
ATOM 650 N N . VAL A 1 84 ? -0.340 1.706 -2.7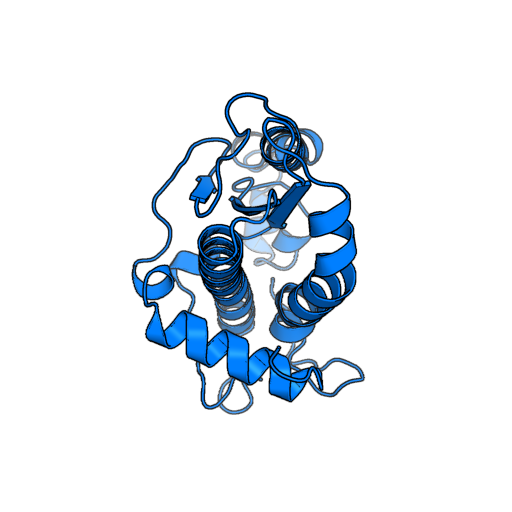09 1.00 98.50 84 VAL A N 1
ATOM 651 C CA . VAL A 1 84 ? -1.206 2.855 -2.378 1.00 98.50 84 VAL A CA 1
ATOM 652 C C . VAL A 1 84 ? -2.629 2.607 -2.880 1.00 98.50 84 VAL A C 1
ATOM 654 O O . VAL A 1 84 ? -3.562 2.748 -2.094 1.00 98.50 84 VAL A O 1
ATOM 657 N N . LEU A 1 85 ? -2.782 2.150 -4.128 1.00 98.69 85 LEU A N 1
ATOM 658 C CA . LEU A 1 85 ? -4.076 1.768 -4.709 1.00 98.69 85 LEU A CA 1
ATOM 659 C C . LEU A 1 85 ? -4.794 0.730 -3.833 1.00 98.69 85 LEU A C 1
ATOM 661 O O . LEU A 1 85 ? -5.925 0.946 -3.406 1.00 98.69 85 LEU A O 1
ATOM 665 N N . PHE A 1 86 ? -4.101 -0.354 -3.473 1.00 98.56 86 PHE A N 1
ATOM 666 C CA . PHE A 1 86 ? -4.634 -1.380 -2.574 1.00 98.56 86 PHE A CA 1
ATOM 667 C C . PHE A 1 86 ? -5.021 -0.837 -1.204 1.00 98.56 86 PHE A C 1
ATOM 669 O O . PHE A 1 86 ? -6.049 -1.226 -0.661 1.00 98.56 86 PHE A O 1
ATOM 676 N N . THR A 1 87 ? -4.219 0.065 -0.638 1.00 98.62 87 THR A N 1
ATOM 677 C CA . THR A 1 87 ? -4.527 0.669 0.663 1.00 98.62 87 THR A CA 1
ATOM 678 C C . THR A 1 87 ? -5.845 1.435 0.618 1.00 98.62 87 THR A C 1
ATOM 680 O O . THR A 1 87 ? -6.642 1.326 1.549 1.00 98.62 87 THR A O 1
ATOM 683 N N . TYR A 1 88 ? -6.068 2.219 -0.438 1.00 98.75 88 TYR A N 1
ATOM 684 C CA . TYR A 1 88 ? -7.279 3.022 -0.580 1.00 98.75 88 TYR A CA 1
ATOM 685 C C . TYR A 1 88 ? -8.502 2.155 -0.844 1.00 98.75 88 TYR A C 1
ATOM 687 O O . TYR A 1 88 ? -9.486 2.302 -0.120 1.00 98.75 88 TYR A O 1
ATOM 695 N N . TYR A 1 89 ? -8.389 1.174 -1.741 1.00 98.62 89 TYR A N 1
ATOM 696 C CA . TYR A 1 89 ? -9.461 0.209 -1.966 1.00 98.62 89 TYR A CA 1
ATOM 697 C C . TYR A 1 89 ? -9.822 -0.542 -0.679 1.00 98.62 89 TYR A C 1
ATOM 699 O O . TYR A 1 89 ? -10.983 -0.596 -0.281 1.00 98.62 89 TYR A O 1
ATOM 707 N N . LEU A 1 90 ? -8.818 -1.072 0.032 1.00 98.56 90 LEU A N 1
ATOM 708 C CA . LEU A 1 90 ? -9.024 -1.783 1.292 1.00 98.56 90 LEU A CA 1
ATOM 709 C C . LEU A 1 90 ? -9.715 -0.890 2.328 1.00 98.56 90 LEU A C 1
ATOM 711 O O . LEU A 1 90 ? -10.637 -1.346 3.000 1.00 98.56 90 LEU A O 1
ATOM 715 N N . GLN A 1 91 ? -9.294 0.371 2.460 1.00 98.50 91 GLN A N 1
ATOM 716 C CA . GLN A 1 91 ? -9.951 1.308 3.368 1.00 98.50 91 GLN A CA 1
ATOM 717 C C . GLN A 1 91 ? -11.422 1.516 2.999 1.00 98.50 91 GLN A C 1
ATOM 719 O O . GLN A 1 91 ? -12.263 1.540 3.898 1.00 98.50 91 GLN A O 1
ATOM 724 N N . GLU A 1 92 ? -11.725 1.701 1.716 1.00 98.25 92 GLU A N 1
ATOM 725 C CA . GLU A 1 92 ? -13.093 1.904 1.244 1.00 98.25 92 GLU A CA 1
ATOM 726 C C . GLU A 1 92 ? -13.973 0.698 1.587 1.00 98.25 92 GLU A C 1
ATOM 728 O O . GLU A 1 92 ? -15.020 0.866 2.212 1.00 98.25 92 GLU A O 1
ATOM 733 N N . GLN A 1 93 ? -13.504 -0.521 1.301 1.00 98.00 93 GLN A N 1
ATOM 734 C CA . GLN A 1 93 ? -14.228 -1.754 1.631 1.00 98.00 93 GLN A CA 1
ATOM 735 C C . GLN A 1 93 ? -14.426 -1.928 3.146 1.00 98.00 93 GLN A C 1
ATOM 737 O O . GLN A 1 93 ? -15.503 -2.312 3.607 1.00 98.00 93 GLN A O 1
ATOM 742 N N . LEU A 1 94 ? -13.402 -1.617 3.947 1.00 97.75 94 LEU A N 1
ATOM 743 C CA . LEU A 1 94 ? -13.485 -1.680 5.408 1.00 97.75 94 LEU A CA 1
ATOM 744 C C . LEU A 1 94 ? -14.502 -0.680 5.970 1.00 97.75 94 LEU A C 1
ATOM 746 O O . LEU A 1 94 ? -15.282 -1.039 6.856 1.00 97.75 94 LEU A O 1
ATOM 750 N N . ALA A 1 95 ? -14.513 0.546 5.441 1.00 97.06 95 ALA A N 1
ATOM 751 C CA . ALA A 1 95 ? -15.448 1.590 5.840 1.00 97.06 95 ALA A CA 1
ATOM 752 C C . ALA A 1 95 ? -16.886 1.257 5.419 1.00 97.06 95 ALA A C 1
ATOM 754 O O . ALA A 1 95 ? -17.793 1.357 6.245 1.00 97.06 95 ALA A O 1
ATOM 755 N N . ALA A 1 96 ? -17.088 0.801 4.178 1.00 97.38 96 ALA A N 1
ATOM 756 C CA . ALA A 1 96 ? -18.392 0.383 3.665 1.00 97.38 96 ALA A CA 1
ATOM 757 C C . ALA A 1 96 ? -18.980 -0.789 4.470 1.00 97.38 96 ALA A C 1
ATOM 759 O O . ALA A 1 96 ? -20.175 -0.805 4.759 1.00 97.38 96 ALA A O 1
ATOM 760 N N . GLY A 1 97 ? -18.135 -1.732 4.900 1.00 96.19 97 GLY A N 1
ATOM 761 C CA . GLY A 1 97 ? -18.527 -2.841 5.773 1.00 96.19 97 GLY A CA 1
ATOM 762 C C . GLY A 1 97 ? -18.677 -2.481 7.258 1.00 96.19 97 GLY A C 1
ATOM 763 O O . GLY A 1 97 ? -19.034 -3.346 8.056 1.00 96.19 97 GLY A O 1
ATOM 764 N N . GLY A 1 98 ? -18.383 -1.238 7.660 1.00 95.94 98 GLY A N 1
ATOM 765 C CA . GLY A 1 98 ? -18.449 -0.802 9.059 1.00 95.94 98 GLY A CA 1
ATOM 766 C C . GLY A 1 98 ? -17.454 -1.514 9.983 1.00 95.94 98 GLY A C 1
ATOM 767 O O . GLY A 1 98 ? -17.678 -1.595 11.195 1.00 95.94 98 GLY A O 1
ATOM 768 N N . PHE A 1 99 ? -16.366 -2.060 9.436 1.00 96.94 99 PHE A N 1
ATOM 769 C CA . PHE A 1 99 ? -15.383 -2.803 10.214 1.00 96.94 99 PHE A CA 1
ATOM 770 C C . PHE A 1 99 ? -14.458 -1.851 10.987 1.00 96.94 99 PHE A C 1
ATOM 772 O O . PHE A 1 99 ? -13.988 -0.860 10.428 1.00 96.94 99 PHE A O 1
ATOM 779 N N . PRO A 1 100 ? -14.115 -2.155 12.254 1.00 97.06 100 PRO A N 1
ATOM 780 C CA . PRO A 1 100 ? -13.206 -1.342 13.062 1.00 97.06 100 PRO A CA 1
ATOM 781 C C . PRO A 1 100 ? -11.738 -1.614 12.689 1.00 97.06 100 PRO A C 1
ATOM 783 O O . PRO A 1 100 ? -10.920 -2.021 13.519 1.00 97.06 100 PRO A O 1
ATOM 786 N N . VAL A 1 101 ? -11.411 -1.439 11.411 1.00 98.06 101 VAL A N 1
ATOM 787 C CA . VAL A 1 101 ? -10.072 -1.608 10.851 1.00 98.06 101 VAL A CA 1
ATOM 788 C C . VAL A 1 101 ? -9.794 -0.427 9.935 1.00 98.06 101 VAL A C 1
ATOM 790 O O . VAL A 1 101 ? -10.648 -0.055 9.135 1.00 98.06 101 VAL A O 1
ATOM 793 N N . THR A 1 102 ? -8.606 0.157 10.038 1.00 98.06 102 THR A N 1
ATOM 794 C CA . THR A 1 102 ? -8.159 1.206 9.118 1.00 98.06 102 THR A CA 1
ATOM 795 C C . THR A 1 102 ? -6.945 0.750 8.326 1.00 98.06 102 THR A C 1
ATOM 797 O O . THR A 1 102 ? -6.115 -0.010 8.825 1.00 98.06 102 THR A O 1
ATOM 800 N N . ALA A 1 103 ? -6.829 1.216 7.088 1.00 98.38 103 ALA A N 1
ATOM 801 C CA . ALA A 1 103 ? -5.672 1.005 6.231 1.00 98.38 103 ALA A CA 1
ATOM 802 C C . ALA A 1 103 ? -5.055 2.357 5.859 1.00 98.38 103 ALA A C 1
ATOM 804 O O . ALA A 1 103 ? -5.766 3.294 5.502 1.00 98.38 103 ALA A O 1
ATOM 805 N N . SER A 1 104 ? -3.735 2.494 5.972 1.00 97.75 104 SER A N 1
ATOM 806 C CA . SER A 1 104 ? -3.004 3.699 5.550 1.00 97.75 104 SER A CA 1
ATOM 807 C C . SER A 1 104 ? -1.674 3.347 4.901 1.00 97.75 104 SER A C 1
ATOM 809 O O . SER A 1 104 ? -1.049 2.337 5.229 1.00 97.75 104 SER A O 1
ATOM 811 N N . ALA A 1 105 ? -1.234 4.206 3.987 1.00 97.12 105 ALA A N 1
ATOM 812 C CA . ALA A 1 105 ? 0.033 4.072 3.291 1.00 97.12 105 ALA A CA 1
ATOM 813 C C . ALA A 1 105 ? 1.030 5.058 3.895 1.00 97.12 105 ALA A C 1
ATOM 815 O O . ALA A 1 105 ? 0.694 6.200 4.204 1.00 97.12 105 ALA A O 1
ATOM 816 N N . VAL A 1 106 ? 2.266 4.620 4.086 1.00 94.88 106 VAL A N 1
ATOM 817 C CA . VAL A 1 106 ? 3.290 5.388 4.789 1.00 94.88 106 VAL A CA 1
ATOM 818 C C . VAL A 1 106 ? 4.562 5.422 3.972 1.00 94.88 106 VAL A C 1
ATOM 820 O O . VAL A 1 106 ? 5.035 4.395 3.494 1.00 94.88 106 VAL A O 1
ATOM 823 N N . ASP A 1 107 ? 5.152 6.602 3.875 1.00 90.44 107 ASP A N 1
ATOM 824 C CA . ASP A 1 107 ? 6.484 6.813 3.339 1.00 90.44 107 ASP A CA 1
ATOM 825 C C . ASP A 1 107 ? 7.362 7.483 4.403 1.00 90.44 107 ASP A C 1
ATOM 827 O O . ASP A 1 107 ? 7.094 8.621 4.822 1.00 90.44 107 ASP A O 1
ATOM 831 N N . PRO A 1 108 ? 8.432 6.802 4.854 1.00 82.06 108 PRO A N 1
ATOM 832 C CA . PRO A 1 108 ? 9.319 7.348 5.862 1.00 82.06 108 PRO A CA 1
ATOM 833 C C . PRO A 1 108 ? 10.221 8.482 5.335 1.00 82.06 108 PRO A C 1
ATOM 835 O O . PRO A 1 108 ? 10.973 9.094 6.107 1.00 82.06 108 PRO A O 1
ATOM 838 N N . GLY A 1 109 ? 10.157 8.769 4.032 1.00 72.44 109 GLY A N 1
ATOM 839 C CA . GLY A 1 109 ? 11.062 9.649 3.315 1.00 72.44 109 GLY A CA 1
ATOM 840 C C . GLY A 1 109 ? 12.374 8.948 2.970 1.00 72.44 109 GLY A C 1
ATOM 841 O O . GLY A 1 109 ? 12.490 7.721 2.947 1.00 72.44 109 GLY A O 1
ATOM 842 N N . MET A 1 110 ? 13.403 9.744 2.695 1.00 64.06 110 MET A N 1
ATOM 843 C CA . MET A 1 110 ? 14.714 9.221 2.330 1.00 64.06 110 MET A CA 1
ATOM 844 C C . MET A 1 110 ? 15.438 8.690 3.583 1.00 64.06 110 MET A C 1
ATOM 846 O O . MET A 1 110 ? 15.995 9.446 4.378 1.00 64.06 110 MET A O 1
ATOM 850 N N . VAL A 1 111 ? 15.384 7.374 3.803 1.00 57.03 111 VAL A N 1
ATOM 851 C CA . VAL A 1 111 ? 16.051 6.683 4.926 1.00 57.03 111 VAL A CA 1
ATOM 852 C C . VAL A 1 111 ? 17.318 6.000 4.429 1.00 57.03 111 VAL A C 1
ATOM 854 O O . VAL A 1 111 ? 17.297 5.362 3.376 1.00 57.03 111 VAL A O 1
ATOM 857 N N . ASN A 1 112 ? 18.420 6.106 5.177 1.00 52.34 112 ASN A N 1
ATOM 858 C CA . ASN A 1 112 ? 19.691 5.479 4.816 1.00 52.34 112 ASN A CA 1
ATOM 859 C C . ASN A 1 112 ? 19.578 3.961 5.002 1.00 52.34 112 ASN A C 1
ATOM 861 O O . ASN A 1 112 ? 19.845 3.429 6.078 1.00 52.34 112 ASN A O 1
ATOM 865 N N . THR A 1 113 ? 19.109 3.280 3.965 1.00 51.78 113 THR A N 1
ATOM 866 C CA . THR A 1 113 ? 18.908 1.831 3.932 1.00 51.78 113 THR A CA 1
ATOM 867 C C . THR A 1 113 ? 19.692 1.234 2.767 1.00 51.78 113 THR A C 1
ATOM 869 O O . THR A 1 113 ? 19.931 1.939 1.777 1.00 51.78 113 THR A O 1
ATOM 872 N N . PRO A 1 114 ? 20.015 -0.074 2.814 1.00 54.41 114 PRO A N 1
ATOM 873 C CA . PRO A 1 114 ? 20.700 -0.753 1.713 1.00 54.41 114 PRO A CA 1
ATOM 874 C C . PRO A 1 114 ? 19.970 -0.672 0.364 1.00 54.41 114 PRO A C 1
ATOM 876 O O . PRO A 1 114 ? 20.540 -0.914 -0.697 1.00 54.41 114 PRO A O 1
ATOM 879 N N . LEU A 1 115 ? 18.698 -0.258 0.378 1.00 53.59 115 LEU A N 1
ATOM 880 C CA . LEU A 1 115 ? 17.882 0.023 -0.799 1.00 53.59 115 LEU A CA 1
ATOM 881 C C . LEU A 1 115 ? 18.576 0.955 -1.818 1.00 53.59 115 LEU A C 1
ATOM 883 O O . LEU A 1 115 ? 18.329 0.832 -3.026 1.00 53.59 115 LEU A O 1
ATOM 887 N N . TYR A 1 116 ? 19.440 1.854 -1.331 1.00 55.03 116 TYR A N 1
ATOM 888 C CA . TYR A 1 116 ? 20.185 2.841 -2.116 1.00 55.03 116 TYR A CA 1
ATOM 889 C C . TYR A 1 116 ? 21.606 2.393 -2.494 1.00 55.03 116 TYR A C 1
ATOM 891 O O . TYR A 1 116 ? 22.309 3.161 -3.157 1.00 55.03 116 TYR A O 1
ATOM 899 N N . ASP A 1 117 ? 22.068 1.215 -2.074 1.00 52.50 117 ASP A N 1
ATOM 900 C CA . ASP A 1 117 ? 23.476 0.804 -2.228 1.00 52.50 117 ASP A CA 1
ATOM 901 C C . ASP A 1 117 ? 23.850 0.508 -3.687 1.00 52.50 117 ASP A C 1
ATOM 903 O O . ASP A 1 117 ? 24.983 0.742 -4.097 1.00 52.50 117 ASP A O 1
ATOM 907 N N . ASN A 1 118 ? 22.864 0.167 -4.523 1.00 52.09 118 ASN A N 1
ATOM 908 C CA . ASN A 1 118 ? 23.051 -0.064 -5.962 1.00 52.09 118 ASN A CA 1
ATOM 909 C C . ASN A 1 118 ? 22.882 1.204 -6.835 1.00 52.09 118 ASN A C 1
ATOM 911 O O . ASN A 1 118 ? 22.717 1.108 -8.055 1.00 52.09 118 ASN A O 1
ATOM 915 N N . LEU A 1 119 ? 22.888 2.409 -6.249 1.00 49.19 119 LEU A N 1
ATOM 916 C CA . LEU A 1 119 ? 22.899 3.673 -6.999 1.00 49.19 119 LEU A CA 1
ATOM 917 C C . LEU A 1 119 ? 24.350 4.107 -7.265 1.00 49.19 119 LEU A C 1
ATOM 919 O O . LEU A 1 119 ? 25.105 4.303 -6.323 1.00 49.19 119 LEU A O 1
ATOM 923 N N . TRP A 1 120 ? 24.699 4.215 -8.555 1.00 46.88 120 TRP A N 1
ATOM 924 C CA . TRP A 1 120 ? 25.953 4.673 -9.189 1.00 46.88 120 TRP A CA 1
ATOM 925 C C . TRP A 1 120 ? 27.180 4.899 -8.275 1.00 46.88 120 TRP A C 1
ATOM 927 O O . TRP A 1 120 ? 27.180 5.754 -7.394 1.00 46.88 120 TRP A O 1
ATOM 937 N N . SER A 1 121 ? 28.287 4.207 -8.560 1.00 53.03 121 SER A N 1
ATOM 938 C CA . SER A 1 121 ? 29.542 4.204 -7.785 1.00 53.03 121 SER A CA 1
ATOM 939 C C . SER A 1 121 ? 30.143 5.593 -7.493 1.00 53.03 121 SER A C 1
ATOM 941 O O . SER A 1 121 ? 30.818 5.767 -6.483 1.00 53.03 121 SER A O 1
ATOM 943 N N . ILE A 1 122 ? 29.849 6.605 -8.318 1.00 48.66 122 ILE A N 1
ATOM 944 C CA . ILE A 1 122 ? 30.284 8.000 -8.112 1.00 48.66 122 ILE A CA 1
ATOM 945 C C . ILE A 1 122 ? 29.438 8.698 -7.026 1.00 48.66 122 ILE A C 1
ATOM 947 O O . ILE A 1 122 ? 29.968 9.437 -6.197 1.00 48.66 122 ILE A O 1
ATOM 951 N N . ALA A 1 123 ? 28.137 8.396 -6.943 1.00 49.66 123 ALA A N 1
ATOM 952 C CA . ALA A 1 123 ? 27.263 8.875 -5.870 1.00 49.66 123 ALA A CA 1
ATOM 953 C C . ALA A 1 123 ? 27.601 8.216 -4.521 1.00 49.66 123 ALA A C 1
ATOM 955 O O . ALA A 1 123 ? 27.480 8.857 -3.478 1.00 49.66 123 ALA A O 1
ATOM 956 N N . GLN A 1 124 ? 28.092 6.970 -4.522 1.00 50.19 124 GLN A N 1
ATOM 957 C CA . GLN A 1 124 ? 28.570 6.300 -3.305 1.00 50.19 124 GLN A CA 1
ATOM 958 C C . GLN A 1 124 ? 29.796 6.984 -2.677 1.00 50.19 124 GLN A C 1
ATOM 960 O O . GLN A 1 124 ? 29.906 7.025 -1.451 1.00 50.19 124 GLN A O 1
ATOM 965 N N . ALA A 1 125 ? 30.681 7.578 -3.484 1.00 51.59 125 ALA A N 1
ATOM 966 C CA . ALA A 1 125 ? 31.845 8.312 -2.983 1.00 51.59 125 ALA A CA 1
ATOM 967 C C . ALA A 1 125 ? 31.460 9.661 -2.336 1.00 51.59 125 ALA A C 1
ATOM 969 O O . ALA A 1 125 ? 32.019 10.025 -1.302 1.00 51.59 125 ALA A O 1
ATOM 970 N N . LEU A 1 126 ? 30.447 10.359 -2.872 1.00 50.47 126 LEU A N 1
ATOM 971 C CA . LEU A 1 126 ? 29.894 11.591 -2.281 1.00 50.47 126 LEU A CA 1
ATOM 972 C C . LEU A 1 126 ? 28.866 11.348 -1.152 1.00 50.47 126 LEU A C 1
ATOM 974 O O . LEU A 1 126 ? 28.510 12.290 -0.440 1.00 50.47 126 LEU A O 1
ATOM 978 N N . LYS A 1 127 ? 28.403 10.105 -0.938 1.00 50.56 127 LYS A N 1
ATOM 979 C CA . LYS A 1 127 ? 27.411 9.766 0.102 1.00 50.56 127 LYS A CA 1
ATOM 980 C C . LYS A 1 127 ? 27.905 10.046 1.524 1.00 50.56 127 LYS A C 1
ATOM 982 O O . LYS A 1 127 ? 27.103 10.444 2.354 1.00 50.56 127 LYS A O 1
ATOM 987 N N . LYS A 1 128 ? 29.179 9.839 1.867 1.00 53.00 128 LYS A N 1
ATOM 988 C CA . LYS A 1 128 ? 29.585 9.788 3.292 1.00 53.00 128 LYS A CA 1
ATOM 989 C C . LYS A 1 128 ? 29.310 11.065 4.118 1.00 53.00 128 LYS A C 1
ATOM 991 O O . LYS A 1 128 ? 28.827 10.910 5.240 1.00 53.00 128 LYS A O 1
ATOM 996 N N . PRO A 1 129 ? 29.556 12.292 3.624 1.00 51.22 129 PRO A N 1
ATOM 997 C CA . PRO A 1 129 ? 29.228 13.504 4.381 1.00 51.22 129 PRO A CA 1
ATOM 998 C C . PRO A 1 129 ? 27.778 13.981 4.181 1.00 51.22 129 PRO A 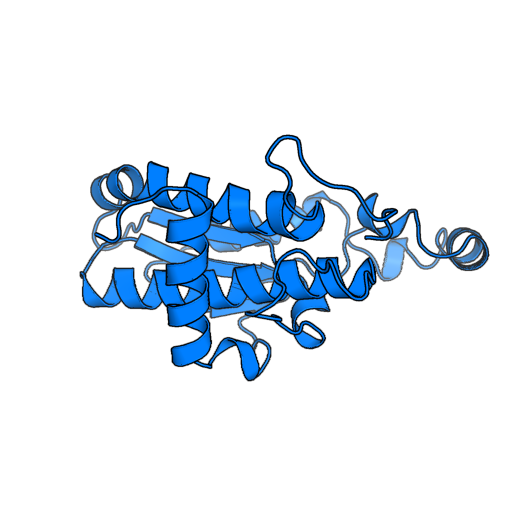C 1
ATOM 1000 O O . PRO A 1 129 ? 27.162 14.461 5.128 1.00 51.22 129 PRO A O 1
ATOM 1003 N N . VAL A 1 130 ? 27.197 13.800 2.988 1.00 49.62 130 VAL A N 1
ATOM 1004 C CA . VAL A 1 130 ? 25.854 14.315 2.641 1.00 49.62 130 VAL A CA 1
ATOM 1005 C C . VAL A 1 130 ? 24.734 13.372 3.102 1.00 49.62 130 VAL A C 1
ATOM 1007 O O . VAL A 1 130 ? 23.650 13.820 3.479 1.00 49.62 130 VAL A O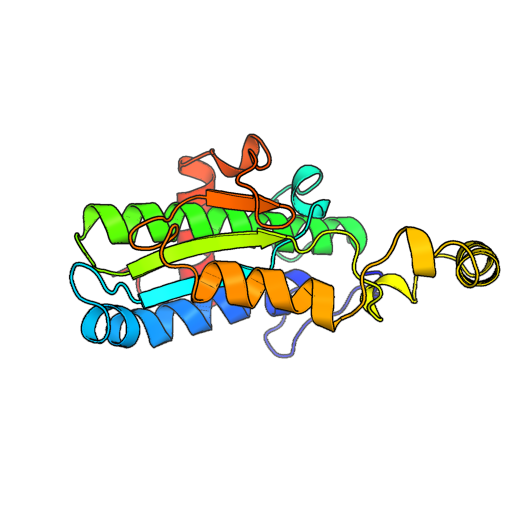 1
ATOM 1010 N N . ALA A 1 131 ? 24.995 12.062 3.159 1.00 48.72 131 ALA A N 1
ATOM 1011 C CA . ALA A 1 131 ? 23.994 11.078 3.553 1.00 48.72 131 ALA A CA 1
ATOM 1012 C C . ALA A 1 131 ? 23.584 11.197 5.026 1.00 48.72 131 ALA A C 1
ATOM 1014 O O . ALA A 1 131 ? 22.433 10.941 5.342 1.00 48.72 131 ALA A O 1
ATOM 1015 N N . LYS A 1 132 ? 24.467 11.656 5.925 1.00 48.72 132 LYS A N 1
ATOM 1016 C CA . LYS A 1 132 ? 24.097 11.930 7.329 1.00 48.72 132 LYS A CA 1
ATOM 1017 C C . LYS A 1 132 ? 23.127 13.106 7.497 1.00 48.72 132 LYS A C 1
ATOM 1019 O O . LYS A 1 132 ? 22.484 13.193 8.535 1.00 48.72 132 LYS A O 1
ATOM 1024 N N . ILE A 1 133 ? 23.060 14.008 6.516 1.00 47.12 133 ILE A N 1
ATOM 1025 C CA . ILE A 1 133 ? 22.246 15.233 6.565 1.00 47.12 133 ILE A CA 1
ATOM 1026 C C . ILE A 1 133 ? 20.916 15.032 5.827 1.00 47.12 133 ILE A C 1
ATOM 1028 O O . ILE A 1 133 ? 19.878 15.487 6.296 1.00 47.12 133 ILE A O 1
ATOM 1032 N N . LEU A 1 134 ? 20.935 14.331 4.688 1.00 50.06 134 LEU A N 1
ATOM 1033 C CA . LEU A 1 134 ? 19.750 14.092 3.854 1.00 50.06 134 LEU A CA 1
ATOM 1034 C C . LEU A 1 134 ? 19.018 12.784 4.160 1.00 50.06 134 LEU A C 1
ATOM 1036 O O . LEU A 1 134 ? 17.824 12.693 3.880 1.00 50.06 134 LEU A O 1
ATOM 1040 N N . PHE A 1 135 ? 19.705 11.776 4.706 1.00 54.75 135 PHE A N 1
ATOM 1041 C CA . PHE A 1 135 ? 19.096 10.483 4.986 1.00 54.75 135 PHE A CA 1
ATOM 1042 C C . PHE A 1 135 ? 18.888 10.275 6.478 1.00 54.75 135 PHE A C 1
ATOM 1044 O O . PHE A 1 135 ? 19.780 10.467 7.304 1.00 54.75 135 PHE A O 1
ATOM 1051 N N . ARG A 1 136 ? 17.695 9.796 6.811 1.00 61.03 136 ARG A N 1
ATOM 1052 C CA . ARG A 1 136 ? 17.341 9.413 8.174 1.00 61.03 136 ARG A CA 1
ATOM 1053 C C . ARG A 1 136 ? 18.065 8.169 8.632 1.00 61.03 136 ARG A C 1
ATOM 1055 O O . ARG A 1 136 ? 18.378 7.283 7.832 1.00 61.03 136 ARG A O 1
ATOM 1062 N N . THR A 1 137 ? 18.249 8.070 9.943 1.00 69.31 137 THR A N 1
ATOM 1063 C CA . THR A 1 137 ? 18.641 6.803 10.557 1.00 69.31 137 THR A CA 1
ATOM 1064 C C . THR A 1 137 ? 17.499 5.786 10.425 1.00 69.31 137 THR A C 1
ATOM 1066 O O . THR A 1 137 ? 16.330 6.178 10.374 1.00 69.31 137 THR A O 1
ATOM 1069 N N . PRO A 1 138 ? 17.786 4.474 10.418 1.00 71.75 138 PRO A N 1
ATOM 1070 C CA . PRO A 1 138 ? 16.743 3.448 10.438 1.00 71.75 138 PRO A CA 1
ATOM 1071 C C . PRO A 1 138 ? 15.737 3.625 11.586 1.00 71.75 138 PRO A C 1
ATOM 1073 O O . PRO A 1 138 ? 14.541 3.454 11.376 1.00 71.75 138 PRO A O 1
ATOM 1076 N N . ALA A 1 139 ? 16.194 4.064 12.765 1.00 71.06 139 ALA A N 1
ATOM 1077 C CA . ALA A 1 139 ? 15.322 4.366 13.902 1.00 71.06 139 ALA A CA 1
ATOM 1078 C C . ALA A 1 139 ? 14.338 5.515 13.606 1.00 71.06 139 ALA A C 1
ATOM 1080 O O . ALA A 1 139 ? 13.156 5.418 13.925 1.00 71.06 139 ALA A O 1
ATOM 1081 N N . GLN A 1 140 ? 14.801 6.579 12.942 1.00 71.94 140 GLN A N 1
ATOM 1082 C CA . GLN A 1 140 ? 13.945 7.682 12.486 1.00 71.94 140 GLN A CA 1
ATOM 1083 C C . GLN A 1 140 ? 13.020 7.281 11.327 1.00 71.94 140 GLN A C 1
ATOM 1085 O O . GLN A 1 140 ? 11.974 7.889 11.147 1.00 71.94 140 GLN A O 1
ATOM 1090 N N . GLY A 1 141 ? 13.395 6.289 10.517 1.00 72.44 141 GLY A N 1
ATOM 1091 C CA . GLY A 1 141 ? 12.495 5.714 9.516 1.00 72.44 141 GLY A CA 1
ATOM 1092 C C . GLY A 1 141 ? 11.379 4.889 10.162 1.00 72.44 141 GLY A C 1
ATOM 1093 O O . GLY A 1 141 ? 10.207 5.056 9.831 1.00 72.44 141 GLY A O 1
ATOM 1094 N N . ALA A 1 142 ? 11.738 4.044 11.131 1.00 81.69 142 ALA A N 1
ATOM 1095 C CA . ALA A 1 142 ? 10.807 3.181 11.855 1.00 81.69 142 ALA A CA 1
ATOM 1096 C C . ALA A 1 142 ? 9.817 3.963 12.734 1.00 81.69 142 ALA A C 1
ATOM 1098 O O . ALA A 1 142 ? 8.691 3.508 12.947 1.00 81.69 142 ALA A O 1
ATOM 1099 N N . SER A 1 143 ? 10.192 5.154 13.214 1.00 86.12 143 SER A N 1
ATOM 1100 C CA . SER A 1 143 ? 9.294 5.983 14.027 1.00 86.12 143 SER A CA 1
ATOM 1101 C C . SER A 1 143 ? 7.995 6.328 13.300 1.00 86.12 143 SER A C 1
ATOM 1103 O O . SER A 1 143 ? 6.968 6.480 13.951 1.00 86.12 143 SER A O 1
ATOM 1105 N N . ILE A 1 144 ? 8.004 6.384 11.966 1.00 86.06 144 ILE A N 1
ATOM 1106 C CA . ILE A 1 144 ? 6.822 6.740 11.177 1.00 86.06 144 ILE A CA 1
ATOM 1107 C C . ILE A 1 144 ? 5.858 5.558 11.086 1.00 86.06 144 ILE A C 1
ATOM 1109 O O . ILE A 1 144 ? 4.657 5.752 11.249 1.00 86.06 144 ILE A O 1
ATOM 1113 N N . SER A 1 145 ? 6.364 4.332 10.920 1.00 88.06 145 SER A N 1
ATOM 1114 C CA . SER A 1 145 ? 5.522 3.133 11.031 1.00 88.06 145 SER A CA 1
ATOM 1115 C C . SER A 1 145 ? 4.934 2.984 12.435 1.00 88.06 145 SER A C 1
ATOM 1117 O O . SER A 1 145 ? 3.759 2.657 12.569 1.00 88.06 145 SER A O 1
ATOM 1119 N N . VAL A 1 146 ? 5.713 3.292 13.480 1.00 92.50 146 VAL A N 1
ATOM 1120 C CA . VAL A 1 146 ? 5.223 3.273 14.869 1.00 92.50 146 VAL A CA 1
ATOM 1121 C C . VAL A 1 146 ? 4.161 4.349 15.084 1.00 92.50 146 VAL A C 1
ATOM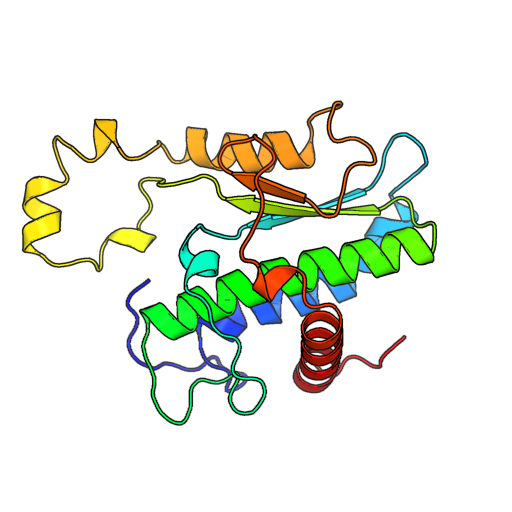 1123 O O . VAL A 1 146 ? 3.112 4.061 15.648 1.00 92.50 146 VAL A O 1
ATOM 1126 N N . TYR A 1 147 ? 4.394 5.567 14.597 1.00 93.19 147 TYR A N 1
ATOM 1127 C CA . TYR A 1 147 ? 3.430 6.662 14.664 1.00 93.19 147 TYR A CA 1
ATOM 1128 C C . TYR A 1 147 ? 2.120 6.293 13.953 1.00 93.19 147 TYR A C 1
ATOM 1130 O O . TYR A 1 147 ? 1.059 6.364 14.565 1.00 93.19 147 TYR A O 1
ATOM 1138 N N . ALA A 1 148 ? 2.184 5.791 12.717 1.00 93.94 148 ALA A N 1
ATOM 1139 C CA . ALA A 1 148 ? 1.002 5.341 11.981 1.00 93.94 148 ALA A CA 1
ATOM 1140 C C . ALA A 1 148 ? 0.230 4.232 12.725 1.00 93.94 148 ALA A C 1
ATOM 1142 O O . ALA A 1 148 ? -1.001 4.262 12.810 1.00 93.94 148 ALA A O 1
ATOM 1143 N N . ALA A 1 149 ? 0.954 3.280 13.318 1.00 93.94 149 ALA A N 1
ATOM 1144 C CA . ALA A 1 149 ? 0.362 2.145 14.016 1.00 93.94 149 ALA A CA 1
ATOM 1145 C C . ALA A 1 149 ? -0.210 2.489 15.404 1.00 93.94 149 ALA A C 1
ATOM 1147 O O . ALA A 1 149 ? -1.177 1.856 15.820 1.00 93.94 149 ALA A O 1
ATOM 1148 N N . ALA A 1 150 ? 0.368 3.455 16.125 1.00 93.56 150 ALA A N 1
ATOM 1149 C CA . ALA A 1 150 ? 0.103 3.637 17.557 1.00 93.56 150 ALA A CA 1
ATOM 1150 C C . ALA A 1 150 ? -0.361 5.043 17.969 1.00 93.56 150 ALA A C 1
ATOM 1152 O O . ALA A 1 150 ? -0.832 5.207 19.095 1.00 93.56 150 ALA A O 1
ATOM 1153 N N . ALA A 1 151 ? -0.248 6.064 17.113 1.00 94.69 151 ALA A N 1
ATOM 1154 C CA . ALA A 1 151 ? -0.656 7.417 17.485 1.00 94.69 151 ALA A CA 1
ATOM 1155 C C . ALA A 1 151 ? -2.175 7.494 17.697 1.00 94.69 151 ALA A C 1
ATOM 1157 O O . ALA A 1 151 ? -2.958 7.040 16.855 1.00 94.69 151 ALA A O 1
ATOM 1158 N N . SER A 1 152 ? -2.599 8.085 18.814 1.00 94.31 152 SER A N 1
ATOM 1159 C CA . SER A 1 152 ? -4.015 8.244 19.168 1.00 94.31 152 SER A CA 1
ATOM 1160 C C . SER A 1 152 ? -4.763 9.163 18.200 1.00 94.31 152 SER A C 1
ATOM 1162 O O . SER A 1 152 ? -5.922 8.916 17.899 1.00 94.31 152 SER A O 1
ATOM 1164 N N . GLU A 1 153 ? -4.096 10.173 17.641 1.00 93.88 153 GLU A N 1
ATOM 1165 C CA . GLU A 1 153 ? -4.658 11.081 16.626 1.00 93.88 153 GLU A CA 1
ATOM 1166 C C . GLU A 1 153 ? -4.956 10.414 15.272 1.00 93.88 153 GLU A C 1
ATOM 1168 O O . GLU A 1 153 ? -5.644 10.992 14.431 1.00 93.88 153 GLU A O 1
ATOM 1173 N N . LEU A 1 154 ? -4.454 9.193 15.059 1.00 94.31 154 LEU A N 1
ATOM 1174 C CA . LEU A 1 154 ? -4.762 8.364 13.892 1.00 94.31 154 LEU A CA 1
ATOM 1175 C C . LEU A 1 154 ? -5.797 7.271 14.198 1.00 94.31 154 LEU A C 1
ATOM 1177 O O . LEU A 1 154 ? -6.057 6.408 13.362 1.00 94.31 154 LEU A O 1
ATOM 1181 N N . GLU A 1 155 ? -6.401 7.289 15.385 1.00 95.94 155 GLU A N 1
ATOM 1182 C CA . GLU A 1 155 ? -7.467 6.356 15.739 1.00 95.94 155 GLU A CA 1
ATOM 1183 C C . GLU A 1 155 ? -8.705 6.581 14.863 1.00 95.94 155 GLU A C 1
ATOM 1185 O O . GLU A 1 155 ? -9.174 7.707 14.711 1.00 95.94 155 GLU A O 1
ATOM 1190 N N . GLY A 1 156 ? -9.205 5.512 14.236 1.00 94.00 156 GLY A N 1
ATOM 1191 C CA . GLY A 1 156 ? -10.295 5.595 13.256 1.00 94.00 156 GLY A CA 1
ATOM 1192 C C . GLY A 1 156 ? -9.944 6.322 11.949 1.00 94.00 156 GLY A C 1
ATOM 1193 O O . GLY A 1 156 ? -10.796 6.437 11.071 1.00 94.00 156 GLY A O 1
ATOM 1194 N N . VAL A 1 157 ? -8.702 6.780 11.776 1.00 94.62 157 VAL A N 1
ATOM 1195 C CA . VAL A 1 157 ? -8.240 7.424 10.544 1.00 94.62 157 VAL A CA 1
ATOM 1196 C C . VAL A 1 157 ? -7.646 6.371 9.615 1.00 94.62 157 VAL A C 1
ATOM 1198 O O . VAL A 1 157 ? -6.679 5.693 9.960 1.00 94.62 157 VAL A O 1
ATOM 1201 N N . GLY A 1 158 ? -8.191 6.275 8.406 1.00 94.12 158 GLY A N 1
ATOM 1202 C CA . GLY A 1 158 ? -7.635 5.480 7.316 1.00 94.12 158 GLY A CA 1
ATOM 1203 C C . GLY A 1 158 ? -7.697 6.216 5.982 1.00 94.12 158 GLY A C 1
ATOM 1204 O O . GLY A 1 158 ? -8.094 7.380 5.927 1.00 94.12 158 GLY A O 1
ATOM 1205 N N . GLY A 1 159 ? -7.276 5.547 4.909 1.00 95.19 159 GLY A N 1
ATOM 1206 C CA . GLY A 1 159 ? -7.357 6.073 3.542 1.00 95.19 159 GLY A CA 1
ATOM 1207 C C . GLY A 1 159 ? -6.430 7.256 3.303 1.00 95.19 159 GLY A C 1
ATOM 1208 O O . GLY A 1 159 ? -6.717 8.119 2.481 1.00 95.19 159 GLY A O 1
ATOM 1209 N N . CYS A 1 160 ? -5.338 7.339 4.062 1.00 94.81 160 CYS A N 1
ATOM 1210 C CA . CYS A 1 160 ? -4.397 8.441 3.966 1.00 94.81 160 CYS A CA 1
ATOM 1211 C C . CYS A 1 160 ? -2.999 7.955 3.592 1.00 94.81 160 CYS A C 1
ATOM 1213 O O . CYS A 1 160 ? -2.591 6.838 3.925 1.00 94.81 160 CYS A O 1
ATOM 1215 N N . TYR A 1 161 ? -2.267 8.832 2.910 1.00 96.69 161 TYR A N 1
ATOM 1216 C CA . TYR A 1 161 ? -0.842 8.691 2.674 1.00 96.69 161 TYR A CA 1
ATOM 1217 C C . TYR A 1 161 ? -0.079 9.600 3.640 1.00 96.69 161 TYR A C 1
ATOM 1219 O O . TYR A 1 161 ? -0.258 10.822 3.650 1.00 96.69 161 TYR A O 1
ATOM 1227 N N . LEU A 1 162 ? 0.759 9.003 4.484 1.00 94.50 162 LEU A N 1
ATOM 1228 C CA . LEU A 1 162 ? 1.596 9.714 5.441 1.00 94.50 162 LEU A CA 1
ATOM 1229 C C . LEU A 1 162 ? 3.011 9.826 4.888 1.00 94.50 162 LEU A C 1
ATOM 1231 O O . LEU A 1 162 ? 3.762 8.853 4.875 1.00 94.50 162 LEU A O 1
ATOM 1235 N N . TYR A 1 163 ? 3.394 11.032 4.486 1.00 90.19 163 TYR A N 1
ATOM 1236 C CA . TYR A 1 163 ? 4.781 11.355 4.195 1.00 90.19 163 TYR A CA 1
ATOM 1237 C C . TYR A 1 163 ? 5.395 11.990 5.428 1.00 90.19 163 TYR A C 1
ATOM 1239 O O . TYR A 1 163 ? 4.980 13.068 5.856 1.00 90.19 163 TYR A O 1
ATOM 1247 N N . ASN A 1 164 ? 6.407 11.338 5.994 1.00 84.75 164 ASN A N 1
ATOM 1248 C CA . ASN A 1 164 ? 7.093 11.874 7.160 1.00 84.75 164 ASN A CA 1
ATOM 1249 C C . ASN A 1 164 ? 6.145 12.169 8.352 1.00 84.75 164 ASN A C 1
ATOM 1251 O O . ASN A 1 164 ? 6.222 13.221 8.977 1.00 84.75 164 ASN A O 1
ATOM 1255 N N . GLY A 1 165 ? 5.201 11.266 8.628 1.00 85.12 165 GLY A N 1
ATOM 1256 C CA . GLY A 1 165 ? 4.229 11.437 9.718 1.00 85.12 165 GLY A CA 1
ATOM 1257 C C . GLY A 1 165 ? 3.153 12.498 9.460 1.00 85.12 165 GLY A C 1
ATOM 1258 O O . GLY A 1 165 ? 2.260 12.663 10.279 1.00 85.12 165 GLY A O 1
ATOM 1259 N N . HIS A 1 166 ? 3.178 13.179 8.314 1.00 89.56 166 HIS A N 1
ATOM 1260 C CA . HIS A 1 166 ? 2.158 14.149 7.937 1.00 89.56 166 HIS A CA 1
ATOM 1261 C C . HIS A 1 166 ? 1.326 13.617 6.779 1.00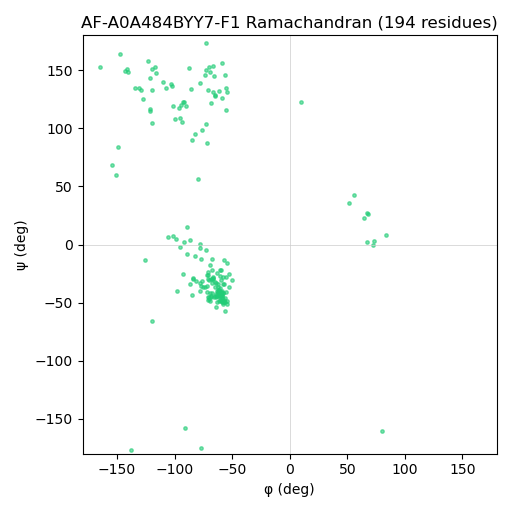 89.56 166 HIS A C 1
ATOM 1263 O O . HIS A 1 166 ? 1.857 13.032 5.832 1.00 89.56 166 HIS A O 1
ATOM 1269 N N . ARG A 1 167 ? 0.012 13.854 6.828 1.00 93.69 167 ARG A N 1
ATOM 1270 C CA . ARG A 1 167 ? -0.865 13.553 5.693 1.00 93.69 167 ARG A CA 1
ATOM 1271 C C . ARG A 1 167 ? -0.429 14.373 4.487 1.00 93.69 167 ARG A C 1
ATOM 1273 O O . ARG A 1 167 ? -0.225 15.583 4.586 1.00 93.69 167 ARG A O 1
ATOM 1280 N N . LYS A 1 168 ? -0.302 13.700 3.353 1.00 94.44 168 LYS A N 1
ATOM 1281 C CA . LYS A 1 168 ? 0.038 14.298 2.070 1.00 94.44 168 LYS A CA 1
ATOM 1282 C C . LYS A 1 168 ? -0.788 13.621 0.985 1.00 94.44 168 LYS A C 1
ATOM 1284 O O . LYS A 1 168 ? -1.091 12.439 1.093 1.00 94.44 168 LYS A O 1
ATOM 1289 N N . GLN A 1 169 ? -1.131 14.364 -0.058 1.00 96.12 169 GLN A N 1
ATOM 1290 C CA . GLN A 1 169 ? -1.751 13.789 -1.245 1.00 96.12 169 GLN A CA 1
ATOM 1291 C C . GLN A 1 169 ? -0.760 12.843 -1.939 1.00 96.12 169 GLN A C 1
ATOM 1293 O O . GLN A 1 169 ? 0.397 13.214 -2.170 1.00 96.12 169 GLN A O 1
ATOM 1298 N N . SER A 1 170 ? -1.191 11.616 -2.220 1.00 96.94 170 SER A N 1
ATOM 1299 C CA . SER A 1 170 ? -0.452 10.658 -3.053 1.00 96.94 170 SER A CA 1
ATOM 1300 C C . SER A 1 170 ? -0.601 11.009 -4.540 1.00 96.94 170 SER A C 1
ATOM 1302 O O . SER A 1 170 ? -1.141 12.058 -4.879 1.00 96.94 170 SER A O 1
ATOM 1304 N N . SER A 1 171 ? -0.072 10.187 -5.444 1.00 97.19 171 SER A N 1
ATOM 1305 C CA . SER A 1 171 ? -0.231 10.395 -6.890 1.00 97.19 171 SER A CA 1
ATOM 1306 C C . SER A 1 171 ? -1.701 10.484 -7.308 1.00 97.19 171 SER A C 1
ATOM 1308 O O . SER A 1 171 ? -2.535 9.757 -6.772 1.00 97.19 171 SER A O 1
ATOM 1310 N N . ASP A 1 172 ? -2.023 11.298 -8.312 1.00 97.81 172 ASP A N 1
ATOM 1311 C CA . ASP A 1 172 ? -3.410 11.448 -8.781 1.00 97.81 172 ASP A CA 1
ATOM 1312 C C . ASP A 1 172 ? -4.006 10.107 -9.234 1.00 97.81 172 ASP A C 1
ATOM 1314 O O . ASP A 1 172 ? -5.104 9.746 -8.823 1.00 97.81 172 ASP A O 1
ATOM 1318 N N . THR A 1 173 ? -3.218 9.293 -9.947 1.00 97.75 173 THR A N 1
ATOM 1319 C CA . THR A 1 173 ? -3.584 7.924 -10.352 1.00 97.75 173 T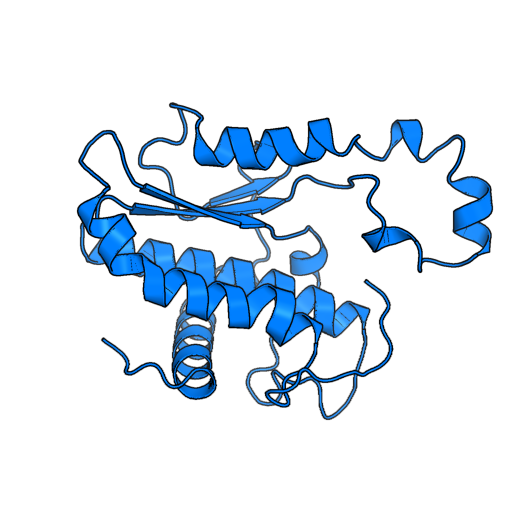HR A CA 1
ATOM 1320 C C . THR A 1 173 ? -3.971 7.029 -9.177 1.00 97.75 173 THR A C 1
ATOM 1322 O O . THR A 1 173 ? -4.752 6.105 -9.346 1.00 97.75 173 THR A O 1
ATOM 1325 N N . SER A 1 174 ? -3.449 7.278 -7.969 1.00 98.00 174 SER A N 1
ATOM 1326 C CA . SER A 1 174 ? -3.806 6.449 -6.814 1.00 98.00 174 SER A CA 1
ATOM 1327 C C . SER A 1 174 ? -5.254 6.638 -6.364 1.00 98.00 174 SER A C 1
ATOM 1329 O O . SER A 1 174 ? -5.761 5.771 -5.666 1.00 98.00 174 SER A O 1
ATOM 1331 N N . TYR A 1 175 ? -5.922 7.723 -6.764 1.00 98.25 175 TYR A N 1
ATOM 1332 C CA . TYR A 1 175 ? -7.327 8.001 -6.449 1.00 98.25 175 TYR A CA 1
ATOM 1333 C C . TYR A 1 175 ? -8.305 7.489 -7.517 1.00 98.25 175 TYR A C 1
ATOM 1335 O O . TYR A 1 175 ? -9.508 7.693 -7.377 1.00 98.25 175 TYR A O 1
ATOM 1343 N N . ASP A 1 176 ? -7.812 6.827 -8.565 1.00 98.38 176 ASP A N 1
ATOM 1344 C CA . ASP A 1 176 ? -8.646 6.178 -9.573 1.00 98.38 176 ASP A CA 1
ATOM 1345 C C . ASP A 1 176 ? -9.295 4.915 -8.983 1.00 98.38 176 ASP A C 1
ATOM 1347 O O . ASP A 1 176 ? -8.640 3.886 -8.798 1.00 98.38 176 ASP A O 1
ATOM 1351 N N . SER A 1 177 ? -10.583 5.005 -8.646 1.00 97.94 177 SER A N 1
ATOM 1352 C CA . SER A 1 177 ? -11.341 3.911 -8.031 1.00 97.94 177 SER A CA 1
ATOM 1353 C C . SER A 1 177 ? -11.531 2.711 -8.961 1.00 97.94 177 SER A C 1
ATOM 1355 O O . SER A 1 177 ? -11.631 1.582 -8.482 1.00 97.94 177 SER A O 1
ATOM 1357 N N . GLU A 1 178 ? -11.573 2.930 -10.280 1.00 98.19 178 GLU A N 1
ATOM 1358 C CA . GLU A 1 178 ? -11.699 1.838 -11.250 1.00 98.19 178 GLU A CA 1
ATOM 1359 C C . GLU A 1 178 ? -10.398 1.040 -11.295 1.00 98.19 178 GLU A C 1
ATOM 1361 O O . GLU A 1 178 ? -10.422 -0.178 -11.120 1.00 98.19 178 GLU A O 1
ATOM 1366 N N . LEU A 1 179 ? -9.257 1.730 -11.391 1.00 98.44 179 LEU A N 1
ATOM 1367 C CA . LEU A 1 179 ? -7.940 1.093 -11.346 1.00 98.44 179 LEU A CA 1
ATOM 1368 C C . LEU A 1 179 ? -7.694 0.371 -10.014 1.00 98.44 179 LEU A C 1
ATOM 1370 O O . LEU A 1 179 ? -7.120 -0.718 -9.988 1.00 98.44 179 LEU A O 1
ATOM 1374 N N . GLN A 1 180 ? -8.127 0.959 -8.895 1.00 98.56 180 GLN A N 1
ATOM 1375 C CA . GLN A 1 180 ? -8.075 0.320 -7.578 1.00 98.56 180 GLN A CA 1
ATOM 1376 C C . GLN A 1 180 ? -8.834 -1.016 -7.555 1.00 98.56 180 GLN A C 1
ATOM 1378 O O . GLN A 1 180 ? -8.286 -2.025 -7.101 1.00 98.56 180 GLN A O 1
ATOM 1383 N N . ALA A 1 181 ? -10.074 -1.024 -8.053 1.00 98.31 181 ALA A N 1
ATOM 1384 C CA . ALA A 1 181 ? -10.921 -2.211 -8.099 1.00 98.31 181 ALA A CA 1
ATOM 1385 C C . ALA A 1 181 ? -10.381 -3.268 -9.072 1.00 98.31 181 ALA A C 1
ATOM 1387 O O . ALA A 1 181 ? -10.354 -4.457 -8.750 1.00 98.31 181 ALA A O 1
ATOM 1388 N N . GLU A 1 182 ? -9.906 -2.841 -10.241 1.00 98.19 182 GLU A N 1
ATOM 1389 C CA . GLU A 1 182 ? -9.328 -3.730 -11.246 1.00 98.19 182 GLU A CA 1
ATOM 1390 C C . GLU A 1 182 ? -8.055 -4.407 -10.721 1.00 98.19 182 GLU A C 1
ATOM 1392 O O . GLU A 1 182 ? -7.908 -5.628 -10.823 1.00 98.19 182 GLU A O 1
ATOM 1397 N N . LEU A 1 183 ? -7.166 -3.636 -10.083 1.00 98.50 183 LEU A N 1
ATOM 1398 C CA . LEU A 1 183 ? -5.963 -4.161 -9.443 1.00 98.50 183 LEU A CA 1
ATOM 1399 C C . LEU A 1 183 ? -6.308 -5.141 -8.315 1.00 98.50 183 LEU A C 1
ATOM 1401 O O . LEU A 1 183 ? -5.667 -6.185 -8.215 1.00 98.50 183 LEU A O 1
ATOM 1405 N N . TRP A 1 184 ? -7.310 -4.842 -7.481 1.00 98.19 184 TRP A N 1
ATOM 1406 C CA . TRP A 1 184 ? -7.763 -5.761 -6.430 1.00 98.19 184 TRP A CA 1
ATOM 1407 C C . TRP A 1 184 ? -8.209 -7.104 -7.010 1.00 98.19 184 TRP A C 1
ATOM 1409 O O . TRP A 1 184 ? -7.719 -8.153 -6.587 1.00 98.19 184 TRP A O 1
ATOM 1419 N N . LYS A 1 185 ? -9.091 -7.064 -8.013 1.00 97.75 185 LYS A N 1
ATOM 1420 C CA . LYS A 1 185 ? -9.597 -8.254 -8.698 1.00 97.75 185 LYS A CA 1
ATOM 1421 C C . LYS A 1 185 ? -8.469 -9.079 -9.308 1.00 97.75 185 LYS A C 1
ATOM 1423 O O . LYS A 1 185 ? -8.378 -10.282 -9.060 1.00 97.75 185 LYS A O 1
ATOM 1428 N N . LYS A 1 186 ? -7.562 -8.435 -10.051 1.00 97.69 186 LYS A N 1
ATOM 1429 C CA . LYS A 1 186 ? -6.388 -9.116 -10.611 1.00 97.69 186 LYS A CA 1
ATOM 1430 C C . LYS A 1 186 ? -5.515 -9.732 -9.533 1.00 97.69 186 LYS A C 1
ATOM 1432 O O . LYS A 1 186 ? -5.073 -10.864 -9.692 1.00 97.69 186 LYS A O 1
ATOM 1437 N N . SER A 1 187 ? -5.304 -9.045 -8.421 1.00 97.94 187 SER A N 1
ATOM 1438 C CA . SER A 1 187 ? -4.537 -9.598 -7.310 1.00 97.94 187 SER A CA 1
ATOM 1439 C C . SER A 1 187 ? -5.202 -10.835 -6.714 1.00 97.94 187 SER A C 1
ATOM 1441 O O . SER A 1 187 ? -4.505 -11.830 -6.532 1.00 97.94 187 SER A O 1
ATOM 1443 N N . CYS A 1 188 ? -6.523 -10.830 -6.491 1.00 97.44 188 CYS A N 1
ATOM 1444 C CA . CYS A 1 188 ? -7.269 -12.023 -6.069 1.00 97.44 188 CYS A CA 1
ATOM 1445 C C . CYS A 1 188 ? -7.059 -13.203 -7.028 1.00 97.44 188 CYS A C 1
ATOM 1447 O O . CYS A 1 188 ? -6.717 -14.293 -6.569 1.00 97.44 188 CYS A O 1
ATOM 1449 N N . GLU A 1 189 ? -7.199 -12.974 -8.341 1.00 96.50 189 GLU A N 1
ATOM 1450 C CA . GLU A 1 189 ? -6.963 -13.990 -9.379 1.00 96.50 189 GLU A CA 1
ATOM 1451 C C . GLU A 1 189 ? -5.538 -14.566 -9.287 1.00 96.50 189 GLU A C 1
ATOM 1453 O O . GLU A 1 189 ? -5.360 -15.785 -9.283 1.00 96.50 189 GLU A O 1
ATOM 1458 N N . LEU A 1 190 ? -4.527 -13.700 -9.165 1.00 96.69 190 LEU A N 1
ATOM 1459 C CA . LEU A 1 190 ? -3.113 -14.092 -9.146 1.00 96.69 190 LEU A CA 1
ATOM 1460 C C . LEU A 1 190 ? -2.726 -14.894 -7.899 1.00 96.69 190 LEU A C 1
ATOM 1462 O O . LEU A 1 190 ? -1.863 -15.765 -7.990 1.00 96.69 190 LEU A O 1
ATOM 1466 N N . VAL A 1 191 ? -3.344 -14.616 -6.746 1.00 96.44 191 VAL A N 1
ATOM 1467 C CA . VAL A 1 191 ? -3.061 -15.335 -5.489 1.00 96.44 191 VAL A CA 1
ATOM 1468 C C . VAL A 1 191 ? -4.076 -16.434 -5.166 1.00 96.44 191 VAL A C 1
ATOM 1470 O O . VAL A 1 191 ? -4.003 -17.038 -4.097 1.00 96.44 191 VAL A O 1
ATOM 1473 N N . GLY A 1 192 ? -5.025 -16.701 -6.068 1.00 95.19 192 GLY A N 1
ATOM 1474 C CA . GLY A 1 192 ? -6.028 -17.753 -5.905 1.00 95.19 192 GLY A CA 1
ATOM 1475 C C . GLY A 1 192 ? -7.035 -17.504 -4.777 1.00 95.19 192 GLY A C 1
ATOM 1476 O O . GLY A 1 192 ? -7.557 -18.463 -4.206 1.00 95.19 192 GLY A O 1
ATOM 1477 N N . LEU A 1 193 ? -7.308 -16.242 -4.433 1.00 93.25 193 LEU A N 1
ATOM 1478 C CA . LEU A 1 193 ? -8.365 -15.893 -3.483 1.00 93.25 193 LEU A CA 1
ATOM 1479 C C . LEU A 1 193 ? -9.707 -15.781 -4.216 1.00 93.25 193 LEU A C 1
ATOM 1481 O O . LEU A 1 193 ? -9.800 -15.141 -5.260 1.00 93.25 193 LEU A O 1
ATOM 1485 N N . GLN A 1 194 ? -10.755 -16.384 -3.654 1.00 78.00 194 GLN A N 1
ATOM 1486 C CA . GLN A 1 194 ? -12.123 -16.122 -4.103 1.00 78.00 194 GLN A CA 1
ATOM 1487 C C . GLN A 1 194 ? -12.518 -14.706 -3.673 1.00 78.00 194 GLN A C 1
ATOM 1489 O O . GLN A 1 194 ? -12.278 -14.325 -2.526 1.00 78.00 194 GLN A O 1
ATOM 1494 N N . GLU A 1 195 ? -13.098 -13.926 -4.588 1.00 61.91 195 GLU A N 1
ATOM 1495 C CA . GLU A 1 195 ? -13.728 -12.652 -4.229 1.00 61.91 195 GLU A CA 1
ATOM 1496 C C . GLU A 1 195 ? -14.842 -12.935 -3.208 1.00 61.91 195 GLU A C 1
ATOM 1498 O O . GLU A 1 195 ? -15.669 -13.824 -3.424 1.00 61.91 195 GLU A O 1
ATOM 1503 N N . ALA A 1 196 ? -14.790 -12.244 -2.067 1.00 49.97 196 ALA A N 1
ATOM 1504 C CA . ALA A 1 196 ? -15.754 -12.380 -0.977 1.00 49.97 196 ALA A CA 1
ATOM 1505 C C . ALA A 1 196 ? -17.012 -11.544 -1.226 1.00 49.97 196 ALA A C 1
ATOM 1507 O O . ALA A 1 196 ? -16.863 -10.418 -1.752 1.00 49.97 196 ALA A O 1
#

Organism: Perca flavescens (NCBI:txid8167)

Foldseek 3Di:
DDDDADADPLGATDLLVPQALVLLVVCVVCVVVQLVVADVLRHAEAEREAALLLQVEDCPLVCLRCVPHDDPSRNNNPSRVNSLLQQLLVQVVCVVVVGSYAGEYEYLYAAPDCVCVPPDPVVVVVCPPVVVVRHHYPVSSVVLVVCCRPPSVCRVPHSFYYYNNDTDDHHPVSPPNVVSVSSSVVSCVSVVHDDD

Radius of gyration: 17.23 Å; Cα contacts (8 Å, |Δi|>4): 297; chains: 1; bounding box: 50×34×42 Å

InterPro domains:
  IPR002347 Short-chain dehydrogenase/reductase SDR [PF00106] (6-119)
  IPR036291 NAD(P)-binding domain superfamily [SSF51735] (5-167)

Secondary structure (DSSP, 8-state):
----S-B-TTS-BHHIIIIIIHHHHHHHHHHHHHHHH-BTTB-EEEEEE--GGGGG----GGGTT--SS--HHHHHHHHHHHHHHHHHHHHHHHHHTT-SEEEEEEE--SB--GGGTTS-HHHHHHHHHHHHHHSB-HHHHHHHHHHHHH-GGGTT--S-EEETTEEE---GGGG-HHHHHHHHHHHHHHHTPPP-

Solvent-accessible surface area (backbone atoms only — not comparable to full-atom values): 10736 Å² total; per-residue (Å²): 84,71,56,76,97,51,60,43,96,88,68,37,26,44,44,33,35,65,64,22,52,51,50,51,52,53,49,61,74,42,41,68,58,36,43,71,69,16,37,91,101,50,46,30,68,47,78,43,83,42,44,80,50,22,65,75,31,61,81,46,83,95,44,72,52,42,80,89,71,78,41,40,65,51,44,42,10,20,17,25,29,50,43,43,17,47,26,41,44,51,21,51,54,28,56,76,68,68,40,30,41,27,18,29,26,34,20,55,63,62,45,65,49,78,60,58,68,70,52,57,77,70,57,56,71,60,32,74,76,50,40,72,76,68,26,35,52,62,70,65,28,49,49,33,59,49,45,70,69,64,38,71,92,44,61,86,5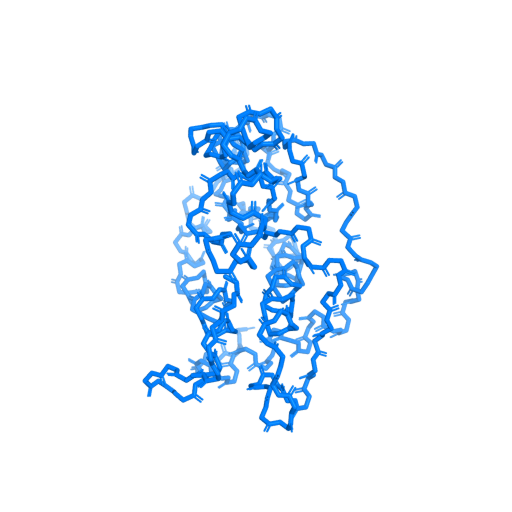5,46,59,44,34,26,49,66,77,36,84,44,87,68,41,75,75,50,71,38,63,65,60,22,52,51,51,50,53,52,49,29,63,76,72,70,48,78,88,129

pLDDT: mean 87.38, std 16.02, range [46.88, 98.75]

Nearest PDB structures (foldseek):
  8zax-assembly1_A  TM=7.831E-01  e=6.388E-05  Limosilactobacillus fermentum
  4nbt-assembly1_D  TM=7.329E-01  e=1.651E-04  Acholeplasma laidlawii PG-8A
  8yau-assembly1_B  TM=7.245E-01  e=1.997E-03  Limosilactobacillus fermentum
  3gdf-assembly1_B  TM=7.461E-01  e=5.160E-03  Cladosporium herbarum
  3ctm-assembly2_G  TM=6.961E-01  e=4.921E-02  Candida parapsilosis

Sequence (196 aa):
MRLPETRTEDGFEFHFALNYLGHFLLTSLLLDTLKRSGRQGRCSRVVNMSSATHYAGVVHMDDLNSSNCYSSLGAYAQSKLALVLFTYYLQEQLAAGGFPVTASAVDPGMVNTPLYDNLWSIAQALKKPVAKILFRTPAQGASISVYAAAASELEGVGGCYLYNGHRKQSSDTSYDSELQAELWKKSCELVGLQEA

Mean predicted aligned error: 6.8 Å